Protein AF-A0A382J680-F1 (afdb_monomer)

Solvent-accessible surface area (backbone atoms only — not comparable to full-atom values): 15160 Å² total; per-residue (Å²): 130,80,52,71,43,77,47,74,55,83,77,50,72,66,53,51,54,52,48,53,51,50,30,54,50,39,26,53,50,29,41,75,72,69,33,46,43,65,70,57,47,52,55,47,25,61,74,74,69,42,94,52,54,71,68,55,50,53,48,51,52,50,44,53,54,50,46,52,51,43,51,53,52,48,51,39,59,74,70,49,74,76,75,68,59,68,71,61,46,51,56,51,48,51,54,42,51,52,51,47,50,54,47,50,52,52,54,50,50,54,51,50,57,59,50,55,70,48,57,70,17,13,56,45,50,15,50,56,54,38,53,51,50,50,35,49,71,28,34,25,32,18,60,35,90,89,47,70,76,41,61,69,32,54,65,94,49,69,68,44,16,47,53,42,44,51,51,36,60,74,38,89,50,61,70,50,22,52,50,48,54,49,47,43,52,56,49,48,36,36,76,73,65,75,29,89,49,74,67,45,51,52,54,52,49,52,51,53,50,54,52,56,55,51,54,61,63,71,67,59,77,77,78,78,75,79,79,79,86,76,83,88,80,82,90,82,84,84,83,87,86,86,88,88,82,91,88,85,84,87,82,88,87,80,89,83,91,133

Sequence (258 aa):
KFKIGFAIRKPTRRIYDDANLYYAVKISEGVKAGMMTRALLEKRYENDGGELSESESDEIATLTYRLYQCQGELEKVTLNLDKAPEEDKNKKTELIIEEITKIRTELIRFENLRNSFYEQTAEARAQRLASIWWVVQLSHFRENKDSVYENVFTGDTYEDKLAHFDQMDEGEDEFWNKNTARLAYLISSWNSGQATEQKDFEELDEIFSQLNESENLEEKPKKEEEPKEEPKEEPREEPEKKPKKKKAPTPSEDKPEG

Secondary structure (DSSP, 8-state):
----EEEEPPPPHHHHHHHHHHHHHHHHHHHHTTPPPHHHHHHHHHHHT-SS-HHHHHHHHHHHHHHHHHHHHHHHHHTTTT---HHHHHHHHHHHHHHHHHHHHHHHHHHHHHHHHHTTSHHHHHHHHHHHHHHHHHEEEESSTTSPPEESS--SSHHHHHHHHHHHHSSS-HHHHHHHHHHHHHHHHHHTTS--SHHHHHHHHHHHHHHHHHHHHHTPPP--PPPPPPPPPPPPPPPPPPP---------------

Organism: NCBI:txid408172

pLDDT: mean 81.1, std 22.1, range [26.66, 97.69]

Radius of gyration: 32.36 Å; Cα contacts (8 Å, |Δi|>4): 188; chains: 1; bounding box: 90×78×92 Å

Nearest PDB structures (foldseek):
  6voa-assembly1_B  TM=2.050E-01  e=8.334E-01  Bos taurus
  8i4w-assembly1_B  TM=2.603E-01  e=3.165E+00  Saccharomyces cerevisiae S288C
  4whe-assembly1_A  TM=2.745E-01  e=3.165E+00  Escherichia coli K-12
  7p3r-assembly1_C  TM=2.297E-01  e=8.611E+00  Vibrio cholerae O1 biovar El Tor str. N16961

Structure (mmCIF, N/CA/C/O backbone):
data_AF-A0A382J680-F1
#
_entry.id   AF-A0A382J680-F1
#
loop_
_atom_site.group_PDB
_atom_site.id
_atom_site.type_symbol
_atom_site.label_atom_id
_atom_site.label_alt_id
_atom_site.label_comp_id
_atom_site.label_asym_id
_atom_site.label_entity_id
_atom_site.label_seq_id
_atom_site.pdbx_PDB_ins_code
_atom_site.Cartn_x
_atom_site.Cartn_y
_atom_site.Cartn_z
_atom_site.occupancy
_atom_site.B_iso_or_equiv
_atom_site.auth_seq_id
_atom_site.auth_comp_id
_atom_site.auth_asym_id
_atom_site.auth_atom_id
_atom_site.pdbx_PDB_model_num
ATOM 1 N N . LYS A 1 1 ? 34.665 -11.371 1.497 1.00 44.16 1 LYS A N 1
ATOM 2 C CA . LYS A 1 1 ? 33.215 -11.663 1.406 1.00 44.16 1 LYS A CA 1
ATOM 3 C C . LYS A 1 1 ? 32.586 -10.521 0.630 1.00 44.16 1 LYS A C 1
ATOM 5 O O . LYS A 1 1 ? 32.601 -9.410 1.147 1.00 44.16 1 LYS A O 1
ATOM 10 N N . PHE A 1 2 ? 32.139 -10.784 -0.596 1.00 49.88 2 PHE A N 1
ATOM 11 C CA . PHE A 1 2 ? 31.270 -9.874 -1.339 1.00 49.88 2 PHE A CA 1
ATOM 12 C C . PHE A 1 2 ? 30.040 -9.640 -0.461 1.00 49.88 2 PHE A C 1
ATOM 14 O O . PHE A 1 2 ? 29.437 -10.605 0.012 1.00 49.88 2 PHE A O 1
ATOM 21 N N . LYS A 1 3 ? 29.765 -8.387 -0.107 1.00 77.12 3 LYS A N 1
ATOM 22 C CA . LYS A 1 3 ? 28.554 -8.036 0.634 1.00 77.12 3 LYS A CA 1
ATOM 23 C C . LYS A 1 3 ? 27.754 -7.165 -0.309 1.00 77.12 3 LYS A C 1
ATOM 25 O O . LYS A 1 3 ? 28.055 -5.975 -0.421 1.00 77.12 3 LYS A O 1
ATOM 30 N N . ILE A 1 4 ? 26.782 -7.790 -0.971 1.00 86.25 4 ILE A N 1
ATOM 31 C CA . ILE A 1 4 ? 25.813 -7.077 -1.792 1.00 86.25 4 ILE A CA 1
ATOM 32 C C . ILE A 1 4 ? 25.156 -6.021 -0.901 1.00 86.25 4 ILE A C 1
ATOM 34 O O . ILE A 1 4 ? 24.738 -6.309 0.224 1.00 86.25 4 ILE A O 1
ATOM 38 N N . GLY A 1 5 ? 25.163 -4.776 -1.363 1.00 91.06 5 GLY A N 1
ATOM 39 C CA . GLY A 1 5 ? 24.521 -3.656 -0.689 1.00 91.06 5 GLY A CA 1
ATOM 40 C C . GLY A 1 5 ? 23.388 -3.127 -1.545 1.00 91.06 5 GLY A C 1
ATOM 41 O O . GLY A 1 5 ? 23.612 -2.839 -2.715 1.00 91.06 5 GLY A O 1
ATOM 42 N N . PHE A 1 6 ? 22.209 -2.963 -0.955 1.00 94.12 6 PHE A N 1
ATOM 43 C CA . PHE A 1 6 ? 21.044 -2.375 -1.609 1.00 94.12 6 PHE A CA 1
ATOM 44 C C . PHE A 1 6 ? 20.894 -0.902 -1.233 1.00 94.12 6 PHE A C 1
ATOM 46 O O . PHE A 1 6 ? 21.252 -0.498 -0.125 1.00 94.12 6 PHE A O 1
ATOM 53 N N . ALA A 1 7 ? 20.355 -0.109 -2.150 1.00 94.38 7 ALA A N 1
ATOM 54 C CA . ALA A 1 7 ? 20.032 1.290 -1.933 1.00 94.38 7 ALA A CA 1
ATOM 55 C C . ALA A 1 7 ? 18.776 1.678 -2.714 1.00 94.38 7 ALA A C 1
ATOM 57 O O . ALA A 1 7 ? 18.558 1.228 -3.839 1.00 94.38 7 ALA A O 1
ATOM 58 N N . ILE A 1 8 ? 17.983 2.574 -2.132 1.00 94.81 8 ILE A N 1
ATOM 59 C CA . ILE A 1 8 ? 16.865 3.213 -2.819 1.00 94.81 8 ILE A CA 1
ATOM 60 C C . ILE A 1 8 ? 17.350 4.573 -3.302 1.00 94.81 8 ILE A C 1
ATOM 62 O O . ILE A 1 8 ? 17.801 5.419 -2.524 1.00 94.81 8 ILE A O 1
ATOM 66 N N . ARG A 1 9 ? 17.283 4.796 -4.611 1.00 94.38 9 ARG A N 1
ATOM 67 C CA . ARG A 1 9 ? 17.646 6.083 -5.194 1.00 94.38 9 ARG A CA 1
ATOM 68 C C . ARG A 1 9 ? 16.622 7.133 -4.777 1.00 94.38 9 ARG A C 1
ATOM 70 O O . ARG A 1 9 ? 15.440 6.994 -5.068 1.00 94.38 9 ARG A O 1
ATOM 77 N N . LYS A 1 10 ? 17.090 8.247 -4.208 1.00 92.69 10 LYS A N 1
ATOM 78 C CA . LYS A 1 10 ? 16.226 9.406 -3.956 1.00 92.69 10 LYS A CA 1
ATOM 79 C C . LYS A 1 10 ? 15.638 9.928 -5.276 1.00 92.69 10 LYS A C 1
ATOM 81 O O . LYS A 1 10 ? 16.414 10.302 -6.167 1.00 92.69 10 LYS A O 1
ATOM 86 N N . PRO A 1 11 ? 14.303 9.968 -5.428 1.00 91.69 11 PRO A N 1
ATOM 87 C CA . PRO A 1 11 ? 13.677 10.413 -6.660 1.00 91.69 11 PRO A CA 1
ATOM 88 C C . PRO A 1 11 ? 13.941 11.901 -6.891 1.00 91.69 11 PRO A C 1
ATOM 90 O O . PRO A 1 11 ? 13.876 12.729 -5.980 1.00 91.69 11 PRO A O 1
ATOM 93 N N . THR A 1 12 ? 14.263 12.247 -8.134 1.00 93.50 12 THR A N 1
ATOM 94 C CA . THR A 1 12 ? 14.351 13.644 -8.568 1.00 93.50 12 THR A CA 1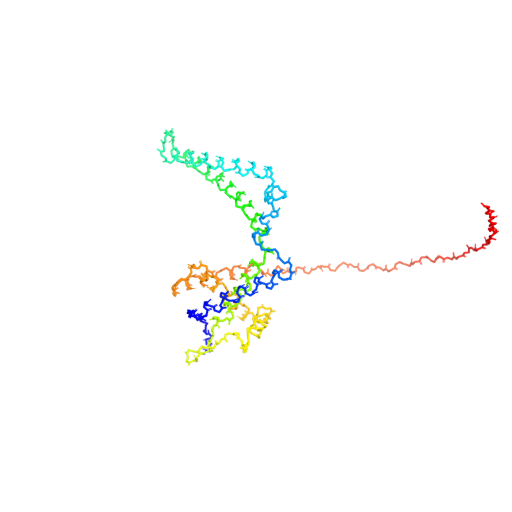
ATOM 95 C C . THR A 1 12 ? 12.969 14.128 -8.992 1.00 93.50 12 THR A C 1
ATOM 97 O O . THR A 1 12 ? 12.090 13.318 -9.279 1.00 93.50 12 THR A O 1
ATOM 100 N N . ARG A 1 13 ? 12.782 15.449 -9.118 1.00 94.12 13 ARG A N 1
ATOM 101 C CA . ARG A 1 13 ? 11.541 16.025 -9.667 1.00 94.12 13 ARG A CA 1
ATOM 102 C C . ARG A 1 13 ? 11.114 15.354 -10.979 1.00 94.12 13 ARG A C 1
ATOM 104 O O . ARG A 1 13 ? 9.951 15.024 -11.133 1.00 94.12 13 ARG A O 1
ATOM 111 N N . ARG A 1 14 ? 12.067 15.095 -11.882 1.00 94.38 14 ARG A N 1
ATOM 112 C CA . ARG A 1 14 ? 11.786 14.420 -13.156 1.00 94.38 14 ARG A CA 1
ATOM 113 C C . ARG A 1 14 ? 11.205 13.019 -12.952 1.00 94.38 14 ARG A C 1
ATOM 115 O O . ARG A 1 14 ? 10.277 12.660 -13.650 1.00 94.38 14 ARG A O 1
ATOM 122 N N . ILE A 1 15 ? 11.726 12.250 -11.995 1.00 92.88 15 ILE A N 1
ATOM 123 C CA . ILE A 1 15 ? 11.222 10.895 -11.727 1.00 92.88 15 ILE A CA 1
ATOM 124 C C . ILE A 1 15 ? 9.790 10.953 -11.173 1.00 92.88 15 ILE A C 1
ATOM 126 O O . ILE A 1 15 ? 8.971 10.128 -11.555 1.00 92.88 15 ILE A O 1
ATOM 130 N N . TYR A 1 16 ? 9.462 11.944 -10.336 1.00 93.69 16 TYR A N 1
ATOM 131 C CA . TYR A 1 16 ? 8.073 12.174 -9.915 1.00 93.69 16 TYR A CA 1
ATOM 132 C C . TYR A 1 16 ? 7.155 12.516 -11.090 1.00 93.69 16 TYR A C 1
ATOM 134 O O . TYR A 1 16 ? 6.061 11.965 -11.184 1.00 93.69 16 TYR A O 1
ATOM 142 N N . ASP A 1 17 ? 7.595 13.397 -11.989 1.00 95.94 17 ASP A N 1
ATOM 143 C CA . ASP A 1 17 ? 6.822 13.754 -13.182 1.00 95.94 17 ASP A CA 1
ATOM 144 C C . ASP A 1 17 ? 6.604 12.521 -14.088 1.00 95.94 17 ASP A C 1
ATOM 146 O O . ASP A 1 17 ? 5.484 12.289 -14.546 1.00 95.94 17 ASP A O 1
ATOM 150 N N . ASP A 1 18 ? 7.633 11.684 -14.270 1.00 95.19 18 ASP A N 1
ATOM 151 C CA . ASP A 1 18 ? 7.558 10.431 -15.035 1.00 95.19 18 ASP A CA 1
ATOM 152 C C . ASP A 1 18 ? 6.581 9.425 -14.389 1.00 95.19 18 ASP A C 1
ATOM 154 O O . ASP A 1 18 ? 5.756 8.831 -15.085 1.00 95.19 18 ASP A O 1
ATOM 158 N N . ALA A 1 19 ? 6.612 9.274 -13.060 1.00 94.19 19 ALA A N 1
ATOM 159 C CA . ALA A 1 19 ? 5.695 8.400 -12.325 1.00 94.19 19 ALA A CA 1
ATOM 160 C C . ALA A 1 19 ? 4.235 8.872 -12.421 1.00 94.19 19 ALA A C 1
ATOM 162 O O . ALA A 1 19 ? 3.326 8.068 -12.636 1.00 94.19 19 ALA A O 1
ATOM 163 N N . ASN A 1 20 ? 4.006 10.183 -12.302 1.00 94.75 20 ASN A N 1
ATOM 164 C CA . ASN A 1 20 ? 2.679 10.783 -12.441 1.00 94.75 20 ASN A CA 1
ATOM 165 C C . ASN A 1 20 ? 2.122 10.580 -13.853 1.00 94.75 20 ASN A C 1
ATOM 167 O O . ASN A 1 20 ? 0.945 10.251 -14.019 1.00 94.75 20 ASN A O 1
ATOM 171 N N . LEU A 1 21 ? 2.969 10.745 -14.874 1.00 97.06 21 LEU A N 1
ATOM 172 C CA . LEU A 1 21 ? 2.597 10.473 -16.257 1.00 97.06 21 LEU A CA 1
ATOM 173 C C . LEU A 1 21 ? 2.258 8.992 -16.453 1.00 97.06 21 LEU A C 1
ATOM 175 O O . LEU A 1 21 ? 1.219 8.682 -17.036 1.00 97.06 21 LEU A O 1
ATOM 179 N N . TYR A 1 22 ? 3.094 8.087 -15.936 1.00 96.25 22 TYR A N 1
ATOM 180 C CA . TYR A 1 22 ? 2.853 6.647 -15.995 1.00 96.25 22 TYR A CA 1
ATOM 181 C C . TYR A 1 22 ? 1.498 6.279 -15.375 1.00 96.25 22 TYR A C 1
ATOM 183 O O . TYR A 1 22 ? 0.674 5.636 -16.026 1.00 96.25 22 TYR A O 1
ATOM 191 N N . TYR A 1 23 ? 1.219 6.762 -14.163 1.00 96.81 23 TYR A N 1
ATOM 192 C CA . TYR A 1 23 ? -0.056 6.548 -13.478 1.00 96.81 23 TYR A CA 1
ATOM 193 C C . TYR A 1 23 ? -1.254 7.033 -14.311 1.00 96.81 23 TYR A C 1
ATOM 195 O O . TYR A 1 23 ? -2.211 6.285 -14.524 1.00 96.81 23 TYR A O 1
ATOM 203 N N . ALA A 1 24 ? -1.185 8.249 -14.862 1.00 97.50 24 ALA A N 1
ATOM 204 C CA . ALA A 1 24 ? -2.254 8.808 -15.689 1.00 97.50 24 ALA A CA 1
ATOM 205 C C . ALA A 1 24 ? -2.493 8.001 -16.980 1.00 97.50 24 ALA A C 1
ATOM 207 O O . ALA A 1 24 ? -3.642 7.767 -17.370 1.00 97.50 24 ALA A O 1
ATOM 208 N N . VAL A 1 25 ? -1.421 7.534 -17.629 1.00 97.69 25 VAL A N 1
ATOM 209 C CA . VAL A 1 25 ? -1.515 6.653 -18.803 1.00 97.69 25 VAL A CA 1
ATOM 210 C C . VAL A 1 25 ? -2.186 5.332 -18.426 1.00 97.69 25 VAL A C 1
ATOM 212 O O . VAL A 1 25 ? -3.111 4.914 -19.123 1.00 97.69 25 VAL A O 1
ATOM 215 N N . LYS A 1 26 ? -1.810 4.715 -17.297 1.00 97.19 26 LYS A N 1
ATOM 216 C CA . LYS A 1 26 ? -2.414 3.455 -16.833 1.00 97.19 26 LYS A CA 1
ATOM 217 C C . LYS A 1 26 ? -3.886 3.586 -16.454 1.00 97.19 26 LYS A C 1
ATOM 219 O O . LYS A 1 26 ? -4.654 2.673 -16.759 1.00 97.19 26 LYS A O 1
ATOM 224 N N . ILE A 1 27 ? -4.320 4.724 -15.906 1.00 97.31 27 ILE A N 1
ATOM 225 C CA . ILE A 1 27 ? -5.758 5.008 -15.754 1.00 97.31 27 ILE A CA 1
ATOM 226 C C . ILE A 1 27 ? -6.438 5.010 -17.126 1.00 97.31 27 ILE A C 1
ATOM 228 O O . ILE A 1 27 ? -7.449 4.334 -17.313 1.00 97.31 27 ILE A O 1
ATOM 232 N N . SER A 1 28 ? -5.890 5.746 -18.100 1.00 97.19 28 SER A N 1
ATOM 233 C CA . SER A 1 28 ? -6.484 5.846 -19.440 1.00 97.19 28 SER A CA 1
ATOM 234 C C . SER A 1 28 ? -6.583 4.485 -20.135 1.00 97.19 28 SER A C 1
ATOM 236 O O . SER A 1 28 ? -7.606 4.184 -20.750 1.00 97.19 28 SER A O 1
ATOM 238 N N . GLU A 1 29 ? -5.550 3.650 -20.020 1.00 97.12 29 GLU A N 1
ATOM 239 C CA . GLU A 1 29 ? -5.553 2.274 -20.525 1.00 97.12 29 GLU A CA 1
ATOM 240 C C . GLU A 1 29 ? -6.623 1.418 -19.839 1.00 97.12 29 GLU A C 1
ATOM 242 O O . GLU A 1 29 ? -7.394 0.751 -20.528 1.00 97.12 29 GLU A O 1
ATOM 247 N N . GLY A 1 30 ? -6.727 1.483 -18.507 1.00 96.38 30 GLY A N 1
ATOM 248 C CA . GLY A 1 30 ? -7.755 0.770 -17.746 1.00 96.38 30 GLY A CA 1
ATOM 249 C C . GLY A 1 30 ? -9.172 1.164 -18.168 1.00 96.38 30 GLY A C 1
ATOM 250 O O . GLY A 1 30 ? -10.002 0.297 -18.439 1.00 96.38 30 GLY A O 1
ATOM 251 N N . VAL A 1 31 ? -9.433 2.466 -18.316 1.00 96.75 31 VAL A N 1
ATOM 252 C CA . VAL A 1 31 ? -10.731 2.979 -18.783 1.00 96.75 31 VAL A CA 1
ATOM 253 C C . VAL A 1 31 ? -11.033 2.513 -20.209 1.00 96.75 31 VAL A C 1
ATOM 255 O O . VAL A 1 31 ? -12.141 2.054 -20.483 1.00 96.75 31 VAL A O 1
ATOM 258 N N . LYS A 1 32 ? -10.054 2.562 -21.123 1.00 96.88 32 LYS A N 1
ATOM 259 C CA . LYS A 1 32 ? -10.213 2.038 -22.495 1.00 96.88 32 LYS A CA 1
ATOM 260 C C . LYS A 1 32 ? -10.488 0.534 -22.520 1.00 96.88 32 LYS A C 1
ATOM 262 O O . LYS A 1 32 ? -11.205 0.072 -23.401 1.00 96.88 32 LYS A O 1
ATOM 267 N N . ALA A 1 33 ? -9.949 -0.211 -21.557 1.00 96.00 33 ALA A N 1
ATOM 268 C CA . ALA A 1 33 ? -10.207 -1.636 -21.371 1.00 96.00 33 ALA A CA 1
ATOM 269 C C . ALA A 1 33 ? -11.555 -1.937 -20.679 1.00 96.00 33 ALA A C 1
ATOM 271 O O . ALA A 1 33 ? -11.861 -3.101 -20.431 1.00 96.00 33 ALA A O 1
ATOM 272 N N . GLY A 1 34 ? -12.367 -0.917 -20.377 1.00 94.19 34 GLY A N 1
ATOM 273 C CA . GLY A 1 34 ? -13.704 -1.069 -19.799 1.00 94.19 34 GLY A CA 1
ATOM 274 C C . GLY A 1 34 ? -13.756 -1.026 -18.271 1.00 94.19 34 GLY A C 1
ATOM 275 O O . GLY A 1 34 ? -14.814 -1.283 -17.700 1.00 94.19 34 GLY A O 1
ATOM 276 N N . MET A 1 35 ? -12.655 -0.695 -17.590 1.00 94.44 35 MET A N 1
ATOM 277 C CA . MET A 1 35 ? -12.677 -0.491 -16.141 1.00 94.44 35 MET A CA 1
ATOM 278 C C . MET A 1 35 ? -13.405 0.810 -15.794 1.00 94.44 35 MET A C 1
ATOM 280 O O . MET A 1 35 ? -13.241 1.832 -16.464 1.00 94.44 35 MET A O 1
ATOM 284 N N . MET A 1 36 ? -14.188 0.785 -14.718 1.00 93.69 36 MET A N 1
ATOM 285 C CA . MET A 1 36 ? -14.834 1.990 -14.206 1.00 93.69 36 MET A CA 1
ATOM 286 C C . MET A 1 36 ? -13.828 2.830 -13.421 1.00 93.69 36 MET A C 1
ATOM 288 O O . MET A 1 36 ? -12.964 2.299 -12.720 1.00 93.69 36 MET A O 1
ATOM 292 N N . THR A 1 37 ? -13.955 4.150 -13.532 1.00 94.81 37 THR A N 1
ATOM 293 C CA . THR A 1 37 ? -13.294 5.063 -12.602 1.00 94.81 37 THR A CA 1
ATOM 294 C C . THR A 1 37 ? -14.039 5.079 -11.278 1.00 94.81 37 THR A C 1
ATOM 296 O O . THR A 1 37 ? -15.228 4.743 -11.230 1.00 94.81 37 THR A O 1
ATOM 299 N N . ARG A 1 38 ? -13.378 5.536 -10.215 1.00 91.94 38 ARG A N 1
ATOM 300 C CA . ARG A 1 38 ? -14.025 5.724 -8.911 1.00 91.94 38 ARG A CA 1
ATOM 301 C C . ARG A 1 38 ? -15.311 6.553 -9.022 1.00 91.94 38 ARG A C 1
ATOM 303 O O . ARG A 1 38 ? -16.363 6.107 -8.583 1.00 91.94 38 ARG A O 1
ATOM 310 N N . ALA A 1 39 ? -15.246 7.688 -9.717 1.00 91.44 39 ALA A N 1
ATOM 311 C CA . ALA A 1 39 ? -16.393 8.577 -9.909 1.00 91.44 39 ALA A CA 1
ATOM 312 C C . ALA A 1 39 ? -17.545 7.936 -10.712 1.00 91.44 39 ALA A C 1
ATOM 314 O O . ALA A 1 39 ? -18.718 8.214 -10.466 1.00 91.44 39 ALA A O 1
ATOM 315 N N . LEU A 1 40 ? -17.237 7.081 -11.696 1.00 90.50 40 LEU A N 1
ATOM 316 C CA . LEU A 1 40 ? -18.271 6.361 -12.446 1.00 90.50 40 LEU A CA 1
ATOM 317 C C . LEU A 1 40 ? -18.936 5.281 -11.592 1.00 90.50 40 LEU A C 1
ATOM 319 O O . LEU A 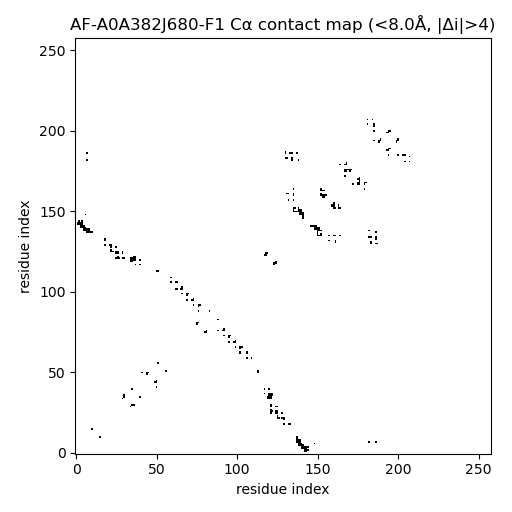1 40 ? -20.132 5.037 -11.751 1.00 90.50 40 LEU A O 1
ATOM 323 N N . LEU A 1 41 ? -18.164 4.630 -10.721 1.00 88.81 41 LEU A N 1
ATOM 324 C CA . LEU A 1 41 ? -18.669 3.609 -9.815 1.00 88.81 41 LEU A CA 1
ATOM 325 C C . LEU A 1 41 ? -19.559 4.231 -8.727 1.00 88.81 41 LEU A C 1
ATOM 327 O O . LEU A 1 41 ? -20.670 3.752 -8.529 1.00 88.81 41 LEU A O 1
ATOM 331 N N . GLU A 1 42 ? -19.132 5.348 -8.131 1.00 87.50 42 GLU A N 1
ATOM 332 C CA . GLU A 1 42 ? -19.932 6.158 -7.193 1.00 87.50 42 GLU A CA 1
ATOM 333 C C . GLU A 1 42 ? -21.282 6.533 -7.817 1.00 87.50 42 GLU A C 1
ATOM 335 O O . GLU A 1 42 ? -22.338 6.209 -7.277 1.00 87.50 42 GLU A O 1
ATOM 340 N N . LYS A 1 43 ? -21.268 7.093 -9.034 1.00 88.88 43 LYS A N 1
ATOM 341 C CA . LYS A 1 43 ? -22.501 7.432 -9.756 1.00 88.88 43 LYS A CA 1
ATOM 342 C C . LYS A 1 43 ? -23.391 6.214 -10.016 1.00 88.88 43 LYS A C 1
ATOM 344 O O . LYS A 1 43 ? -24.612 6.339 -10.064 1.00 88.88 43 LYS A O 1
ATOM 349 N N . ARG A 1 44 ? -22.816 5.035 -10.257 1.00 87.00 44 ARG A N 1
ATOM 350 C CA . ARG A 1 44 ? -23.602 3.811 -10.447 1.00 87.00 44 ARG A CA 1
ATOM 351 C C . ARG A 1 44 ? -24.294 3.409 -9.150 1.00 87.00 44 ARG A C 1
ATOM 353 O O . ARG A 1 44 ? -25.499 3.198 -9.178 1.00 87.00 44 ARG A O 1
ATOM 360 N N . TYR A 1 45 ? -23.567 3.394 -8.037 1.00 84.88 45 TYR A N 1
ATOM 361 C CA . TYR A 1 45 ? -24.146 3.104 -6.729 1.00 84.88 45 TYR A CA 1
ATOM 362 C C . TYR A 1 45 ? -25.231 4.106 -6.348 1.00 84.88 45 TYR A C 1
ATOM 364 O O . TYR A 1 45 ? -26.299 3.688 -5.923 1.00 84.88 45 TYR A O 1
ATOM 372 N N . GLU A 1 46 ? -25.038 5.404 -6.594 1.00 84.38 46 GLU A N 1
ATOM 373 C CA . GLU A 1 46 ? -26.088 6.412 -6.384 1.00 84.38 46 GLU A CA 1
ATOM 374 C C . GLU A 1 46 ? -27.389 6.084 -7.138 1.00 84.38 46 GLU A C 1
ATOM 376 O O . GLU A 1 46 ? -28.478 6.295 -6.607 1.00 84.38 46 GLU A O 1
ATOM 381 N N . ASN A 1 47 ? -27.298 5.541 -8.357 1.00 83.44 47 ASN A N 1
ATOM 382 C CA . ASN A 1 47 ? -28.474 5.141 -9.137 1.00 83.44 47 ASN A CA 1
ATOM 383 C C . ASN A 1 47 ? -29.086 3.809 -8.671 1.00 83.44 47 ASN A C 1
ATOM 385 O O . ASN A 1 47 ? -30.289 3.610 -8.837 1.00 83.44 47 ASN A O 1
ATOM 389 N N . ASP A 1 48 ? -28.276 2.924 -8.088 1.00 82.00 48 ASP A N 1
ATOM 390 C CA . ASP A 1 48 ? -28.668 1.582 -7.643 1.00 82.00 48 ASP A CA 1
ATOM 391 C C . ASP A 1 48 ? -29.092 1.540 -6.153 1.00 82.00 48 ASP A C 1
ATOM 393 O O . ASP A 1 48 ? -29.374 0.466 -5.624 1.00 82.00 48 ASP A O 1
ATOM 397 N N . GLY A 1 49 ? -29.201 2.698 -5.483 1.00 77.69 49 GLY A N 1
ATOM 398 C CA . GLY A 1 49 ? -29.695 2.813 -4.100 1.00 77.69 49 GLY A CA 1
ATOM 399 C C . GLY A 1 49 ? -28.627 3.050 -3.024 1.00 77.69 49 GLY A C 1
ATOM 400 O O . GLY A 1 49 ? -28.943 2.978 -1.841 1.00 77.69 49 GLY A O 1
ATOM 401 N N . GLY A 1 50 ? -27.397 3.378 -3.418 1.00 79.50 50 GLY A N 1
ATOM 402 C CA . GLY A 1 50 ? -26.254 3.636 -2.541 1.00 79.50 50 GLY A CA 1
ATOM 403 C C . GLY A 1 50 ? -25.221 2.505 -2.543 1.00 79.50 50 GLY A C 1
ATOM 404 O O . GLY A 1 50 ? -25.448 1.423 -3.073 1.00 79.50 50 GLY A O 1
ATOM 405 N N . GLU A 1 51 ? -24.049 2.773 -1.961 1.00 77.00 51 GLU A N 1
ATOM 406 C CA . GLU A 1 51 ? -22.984 1.767 -1.767 1.00 77.00 51 GLU A CA 1
ATOM 407 C C . GLU A 1 51 ? -23.321 0.750 -0.671 1.00 77.00 51 GLU A C 1
ATOM 409 O O . GLU A 1 51 ? -22.749 -0.336 -0.627 1.00 77.00 51 GLU A O 1
ATOM 414 N N . LEU A 1 52 ? -24.215 1.139 0.236 1.00 81.69 52 LEU A N 1
ATOM 415 C CA . LEU A 1 52 ? -24.637 0.375 1.398 1.00 81.69 52 LEU A CA 1
ATOM 416 C C . LEU A 1 52 ? -26.133 0.128 1.295 1.00 81.69 52 LEU A C 1
ATOM 418 O O . LEU A 1 52 ? -26.894 1.015 0.902 1.00 81.69 52 LEU A O 1
ATOM 422 N N . SER A 1 53 ? -26.563 -1.055 1.711 1.00 85.25 53 SER A N 1
ATOM 423 C CA . SER A 1 53 ? -27.979 -1.308 1.942 1.00 85.25 53 SER A CA 1
ATOM 424 C C . SER A 1 53 ? -28.508 -0.460 3.105 1.00 85.25 53 SER A C 1
ATOM 426 O O . SER A 1 53 ? -27.761 0.007 3.972 1.00 85.25 53 SER A O 1
ATOM 428 N N . GLU A 1 54 ? -29.828 -0.283 3.152 1.00 85.19 54 GLU A N 1
ATOM 429 C CA . GLU A 1 54 ? -30.504 0.404 4.260 1.00 85.19 54 GLU A CA 1
ATOM 430 C C . GLU A 1 54 ? -30.195 -0.280 5.605 1.00 85.19 54 GLU A C 1
ATOM 432 O O . GLU A 1 54 ? -29.843 0.387 6.573 1.00 85.19 54 GLU A O 1
ATOM 437 N N . SER A 1 55 ? -30.179 -1.619 5.626 1.00 88.56 55 SER A N 1
ATOM 438 C CA . SER A 1 55 ? -29.814 -2.405 6.812 1.00 88.56 55 SER A CA 1
ATOM 439 C C . SER A 1 55 ? -28.377 -2.155 7.275 1.00 88.56 55 SER A C 1
ATOM 441 O O . SER A 1 55 ? -28.139 -2.047 8.474 1.00 88.56 55 SER A O 1
ATOM 443 N N . GLU A 1 56 ? -27.412 -2.074 6.353 1.00 89.75 56 GLU A N 1
ATOM 444 C CA . GLU A 1 56 ? -26.012 -1.788 6.702 1.00 89.75 56 GLU A CA 1
ATOM 445 C C . GLU A 1 56 ? -25.854 -0.352 7.206 1.00 89.75 56 GLU A C 1
ATOM 447 O O . GLU A 1 56 ? -25.103 -0.099 8.146 1.00 89.75 56 GLU A O 1
ATOM 452 N N . SER A 1 57 ? -26.597 0.590 6.623 1.00 89.75 57 SER A N 1
ATOM 453 C CA . SER A 1 57 ? -26.606 1.987 7.063 1.00 89.75 57 SER A CA 1
ATOM 454 C C . SER A 1 57 ? -27.139 2.125 8.493 1.00 89.75 57 SER A C 1
ATOM 456 O O . SER A 1 57 ? -26.525 2.809 9.317 1.00 89.75 57 SER A O 1
ATOM 458 N N . ASP A 1 58 ? -28.232 1.428 8.814 1.00 93.31 58 ASP A N 1
ATOM 459 C CA . ASP A 1 58 ? -28.814 1.389 10.159 1.00 93.31 58 ASP A CA 1
ATOM 460 C C . ASP A 1 58 ? -27.883 0.715 11.176 1.00 93.31 58 ASP A C 1
ATOM 462 O O . ASP A 1 58 ? -27.750 1.174 12.318 1.00 93.31 58 ASP A O 1
ATOM 466 N N . GLU A 1 59 ? -27.200 -0.356 10.771 1.00 94.00 59 GLU A N 1
ATOM 467 C CA . GLU A 1 59 ? -26.229 -1.053 11.613 1.00 94.00 59 GLU A CA 1
ATOM 468 C C . GLU A 1 59 ? -25.023 -0.159 11.927 1.00 94.00 59 GLU A C 1
ATOM 470 O O . GLU A 1 59 ? -24.662 0.001 13.095 1.00 94.00 59 GLU A O 1
ATOM 475 N N . ILE A 1 60 ? -24.460 0.522 10.923 1.00 94.19 60 ILE A N 1
ATOM 476 C CA . ILE A 1 60 ? -23.374 1.497 11.109 1.00 94.19 60 ILE A CA 1
ATOM 477 C C . ILE A 1 60 ? -23.819 2.639 12.030 1.00 94.19 60 ILE A C 1
ATOM 479 O O . ILE A 1 60 ? -23.067 3.030 12.931 1.00 94.19 60 ILE A O 1
ATOM 483 N N . ALA A 1 61 ? -25.033 3.170 11.852 1.00 95.50 61 ALA A N 1
ATOM 484 C CA . ALA A 1 61 ? -25.573 4.220 12.714 1.00 95.50 61 ALA A CA 1
ATOM 485 C C . ALA A 1 61 ? -25.713 3.743 14.170 1.00 95.50 61 ALA A C 1
ATOM 487 O O . ALA A 1 61 ? -25.316 4.449 15.103 1.00 95.50 61 ALA A O 1
ATOM 488 N N . THR A 1 62 ? -26.204 2.517 14.363 1.00 96.94 62 THR A N 1
ATOM 489 C CA . THR A 1 62 ? -26.354 1.883 15.680 1.00 96.94 62 THR A CA 1
ATOM 490 C C . THR A 1 62 ? -25.001 1.674 16.359 1.00 96.94 62 THR A C 1
ATOM 492 O O . THR A 1 62 ? -24.823 2.066 17.516 1.00 96.94 62 THR A O 1
ATOM 495 N N . LEU A 1 63 ? -24.024 1.121 15.638 1.00 97.00 63 LEU A N 1
ATOM 496 C CA . LEU A 1 63 ? -22.658 0.916 16.122 1.00 97.00 63 LEU A CA 1
ATOM 497 C C . LEU A 1 63 ? -21.983 2.245 16.475 1.00 97.00 63 LEU A C 1
ATOM 499 O O . LEU A 1 63 ? -21.372 2.365 17.535 1.00 97.00 63 LEU A O 1
ATOM 503 N N . THR A 1 64 ? -22.149 3.271 15.640 1.00 96.31 64 THR A N 1
ATOM 504 C CA . THR A 1 64 ? -21.590 4.610 15.885 1.00 96.31 64 THR A CA 1
ATOM 505 C C . THR A 1 64 ? -22.193 5.246 17.136 1.00 96.31 64 THR A C 1
ATOM 507 O O . THR A 1 64 ? -21.471 5.793 17.974 1.00 96.31 64 THR A O 1
ATOM 510 N N . TYR A 1 65 ? -23.512 5.138 17.312 1.00 97.62 65 TYR A N 1
ATOM 511 C CA . TYR A 1 65 ? -24.183 5.626 18.512 1.00 97.62 65 TYR A CA 1
ATOM 512 C C . TYR A 1 65 ? -23.711 4.882 19.767 1.00 97.62 65 TYR A C 1
ATOM 514 O O . TYR A 1 65 ? -23.394 5.512 20.780 1.00 97.62 65 TYR A O 1
ATOM 522 N N . ARG A 1 66 ? -23.594 3.550 19.698 1.00 97.19 66 ARG A N 1
ATOM 523 C CA . ARG A 1 66 ? -23.087 2.735 20.807 1.00 97.19 66 ARG A CA 1
ATOM 524 C C . ARG A 1 66 ? -21.639 3.086 21.149 1.00 97.19 66 ARG A C 1
ATOM 526 O O . ARG A 1 66 ? -21.323 3.232 22.327 1.00 97.19 66 ARG A O 1
ATOM 533 N N . LEU A 1 67 ? -20.785 3.303 20.147 1.00 97.19 67 LEU A N 1
ATOM 534 C CA . LEU A 1 67 ? -19.402 3.741 20.343 1.00 97.19 67 LEU A CA 1
ATOM 535 C C . LEU A 1 67 ? -19.341 5.056 21.127 1.00 97.19 67 LEU A C 1
ATOM 537 O O . LEU A 1 67 ? -18.571 5.163 22.081 1.00 97.19 67 LEU A O 1
ATOM 541 N N . TYR A 1 68 ? -20.177 6.032 20.763 1.00 97.06 68 TYR A N 1
ATOM 542 C CA . TYR A 1 68 ? -20.266 7.308 21.472 1.00 97.06 68 TYR A CA 1
ATOM 543 C C . TYR A 1 68 ? -20.715 7.131 22.932 1.00 97.06 68 TYR A C 1
ATOM 545 O O . TYR A 1 68 ? -20.133 7.728 23.839 1.00 97.06 68 TYR A O 1
ATOM 553 N N . GLN A 1 69 ? -21.705 6.267 23.188 1.00 96.56 69 GLN A N 1
ATOM 554 C CA . GLN A 1 69 ? -22.133 5.947 24.554 1.00 96.56 69 GLN A CA 1
ATOM 555 C C . GLN A 1 69 ? -21.002 5.322 25.379 1.00 96.56 69 GLN A C 1
ATOM 557 O O . GLN A 1 69 ? -20.733 5.789 26.486 1.00 96.56 69 GLN A O 1
ATOM 562 N N . CYS A 1 70 ? -20.311 4.315 24.837 1.00 95.44 70 CYS A N 1
ATOM 563 C CA . CYS A 1 70 ? -19.198 3.653 25.515 1.00 95.44 70 CYS A CA 1
ATOM 564 C C . CYS A 1 70 ? -18.042 4.619 25.803 1.00 95.44 70 CYS A C 1
ATOM 566 O O . CYS A 1 70 ? -17.451 4.564 26.878 1.00 95.44 70 CYS A O 1
ATOM 568 N N . GLN A 1 71 ? -17.744 5.547 24.889 1.00 93.88 71 GLN A N 1
ATOM 569 C CA . GLN A 1 71 ? -16.751 6.601 25.126 1.00 93.88 71 GLN A CA 1
ATOM 570 C C . GLN A 1 71 ? -17.160 7.523 26.283 1.00 93.88 71 GLN A C 1
ATOM 572 O O . GLN A 1 71 ? -16.335 7.827 27.143 1.00 93.88 71 GLN A O 1
ATOM 577 N N . GLY A 1 72 ? -18.436 7.912 26.354 1.00 93.81 72 GLY A N 1
ATOM 578 C CA . GLY A 1 72 ? -18.955 8.700 27.474 1.00 93.81 72 GLY A CA 1
ATOM 579 C C . GLY A 1 72 ? -18.946 7.940 28.807 1.00 93.81 72 GLY A C 1
ATOM 580 O O . GLY A 1 72 ? -18.673 8.528 29.853 1.00 93.81 72 GLY A O 1
ATOM 581 N N . GLU A 1 73 ? -19.222 6.634 28.801 1.00 91.62 73 GLU A N 1
ATOM 582 C CA . GLU A 1 73 ? -19.091 5.772 29.986 1.00 91.62 73 GLU A CA 1
ATOM 583 C C . GLU A 1 73 ? -17.630 5.661 30.444 1.00 91.62 73 GLU A C 1
ATOM 585 O O . GLU A 1 73 ? -17.347 5.819 31.633 1.00 91.62 73 GLU A O 1
ATOM 590 N N . LEU A 1 74 ? -16.695 5.474 29.507 1.00 91.62 74 LEU A N 1
ATOM 591 C CA . LEU A 1 74 ? -15.260 5.415 29.786 1.00 91.62 74 LEU A CA 1
ATOM 592 C C . LEU A 1 74 ? -14.755 6.708 30.437 1.00 91.62 74 LEU A C 1
ATOM 594 O O . LEU A 1 74 ? -14.009 6.665 31.418 1.00 91.62 74 LEU A O 1
ATOM 598 N N . GLU A 1 75 ? -15.184 7.861 29.921 1.00 90.62 75 GLU A N 1
ATOM 599 C CA . GLU A 1 75 ? -14.839 9.171 30.475 1.00 90.62 75 GLU A CA 1
ATOM 600 C C . GLU A 1 75 ? -15.375 9.333 31.906 1.00 90.62 75 GLU A C 1
ATOM 602 O O . GLU A 1 75 ? -14.632 9.741 32.800 1.00 90.62 75 GLU A O 1
ATOM 607 N N . LYS A 1 76 ? -16.626 8.929 32.172 1.00 88.62 76 LYS A N 1
ATOM 608 C CA . LYS A 1 76 ? -17.212 8.972 33.526 1.00 88.62 76 LYS A CA 1
ATOM 609 C C . LYS A 1 76 ? -16.443 8.116 34.531 1.00 88.62 76 LYS A C 1
ATOM 611 O O . LYS A 1 76 ? -16.206 8.570 35.655 1.00 88.62 76 LYS A O 1
ATOM 616 N N . VAL A 1 77 ? -16.054 6.901 34.136 1.00 87.00 77 VAL A N 1
ATOM 617 C CA . VAL A 1 77 ? -15.280 5.984 34.990 1.00 87.00 77 VAL A CA 1
ATOM 618 C C . VAL A 1 77 ? -13.881 6.547 35.249 1.00 87.00 77 VAL A C 1
ATOM 620 O O . VAL A 1 77 ? -13.437 6.566 36.398 1.00 87.00 77 VAL A O 1
ATOM 623 N N . THR A 1 78 ? -13.232 7.094 34.218 1.00 83.12 78 THR A N 1
ATOM 624 C CA . THR A 1 78 ? -11.881 7.675 34.301 1.00 83.12 78 THR A CA 1
ATOM 625 C C . THR A 1 78 ? -11.850 8.936 35.170 1.00 83.12 78 THR A C 1
ATOM 627 O O . THR A 1 78 ? -10.950 9.109 35.990 1.00 83.12 78 THR A O 1
ATOM 630 N N . LEU A 1 79 ? -12.868 9.795 35.063 1.00 84.94 79 LEU A N 1
ATOM 631 C CA . LEU A 1 79 ? -13.042 10.980 35.914 1.00 84.94 79 LEU A CA 1
ATOM 632 C C . LEU A 1 79 ? -13.569 10.643 37.320 1.00 84.94 79 LEU A C 1
ATOM 634 O O . LEU A 1 79 ? -13.765 11.542 38.139 1.00 84.94 79 LEU A O 1
ATOM 638 N N . ASN A 1 80 ? -13.791 9.357 37.615 1.00 77.69 80 ASN A N 1
ATOM 639 C CA . ASN A 1 80 ? -14.301 8.860 38.889 1.00 77.69 80 ASN A CA 1
ATOM 640 C C . ASN A 1 80 ? -15.602 9.553 39.343 1.00 77.69 80 ASN A C 1
ATOM 642 O O . ASN A 1 80 ? -15.798 9.837 40.529 1.00 77.69 80 ASN A O 1
ATOM 646 N N . LEU A 1 81 ? -16.508 9.827 38.403 1.00 74.44 81 LEU A N 1
ATOM 647 C CA . LEU A 1 81 ? -17.778 10.490 38.716 1.00 74.44 81 LEU A CA 1
ATOM 648 C C . LEU A 1 81 ? -18.704 9.605 39.572 1.00 74.44 81 LEU A C 1
ATOM 650 O O . LEU A 1 81 ? -19.516 10.126 40.336 1.00 74.44 81 LEU A O 1
ATOM 654 N N . ASP A 1 82 ? -18.505 8.286 39.530 1.00 68.75 82 ASP A N 1
ATOM 655 C CA . ASP A 1 82 ? -19.341 7.296 40.218 1.00 68.75 82 ASP A CA 1
ATOM 656 C C . ASP A 1 82 ? -18.836 6.907 41.623 1.00 68.75 82 ASP A C 1
ATOM 658 O O . ASP A 1 82 ? -19.497 6.137 42.320 1.00 68.75 82 ASP A O 1
ATOM 662 N N . LYS A 1 83 ? -17.677 7.427 42.067 1.00 76.00 83 LYS A N 1
ATOM 663 C CA . LYS A 1 83 ? -17.075 7.169 43.398 1.00 76.00 83 LYS A CA 1
ATOM 664 C C . LYS A 1 83 ? -16.967 5.677 43.780 1.00 76.00 83 LYS A C 1
ATOM 666 O O . LYS A 1 83 ? -17.109 5.326 44.951 1.00 76.00 83 LYS A O 1
ATOM 671 N N . ALA A 1 84 ? -16.715 4.802 42.808 1.00 74.06 84 ALA A N 1
ATOM 672 C CA . ALA A 1 84 ? -16.543 3.364 43.030 1.00 74.06 84 ALA A CA 1
ATOM 673 C C . ALA A 1 84 ? -15.126 3.015 43.551 1.00 74.06 84 ALA A C 1
ATOM 675 O O . ALA A 1 84 ? -14.202 3.815 43.372 1.00 74.06 84 ALA A O 1
ATOM 676 N N . PRO A 1 85 ? -14.916 1.837 44.173 1.00 79.62 85 PRO A N 1
ATOM 677 C CA . PRO A 1 85 ? -13.581 1.312 44.478 1.00 79.62 85 PRO A CA 1
ATOM 678 C C . PRO A 1 85 ? -12.730 1.121 43.211 1.00 79.62 85 PRO A C 1
ATOM 680 O O . PRO A 1 85 ? -13.264 0.787 42.157 1.00 79.62 85 PRO A O 1
ATOM 683 N N . GLU A 1 86 ? -11.405 1.286 43.308 1.00 78.19 86 GLU A N 1
ATOM 684 C CA . GLU A 1 86 ? -10.482 1.161 42.158 1.00 78.19 86 GLU A CA 1
ATOM 685 C C . GLU A 1 86 ? -10.578 -0.190 41.432 1.00 78.19 86 GLU A C 1
ATOM 687 O O . GLU A 1 86 ? -10.570 -0.239 40.207 1.00 78.19 86 GLU A O 1
ATOM 692 N N . GLU A 1 87 ? -10.744 -1.293 42.163 1.00 77.88 87 GLU A N 1
ATOM 693 C CA . GLU A 1 87 ? -10.852 -2.622 41.548 1.00 77.88 87 GLU A CA 1
ATOM 694 C C . GLU A 1 87 ? -12.107 -2.761 40.665 1.00 77.88 87 GLU A C 1
ATOM 696 O O . GLU A 1 87 ? -12.053 -3.345 39.581 1.00 77.88 87 GLU A O 1
ATOM 701 N N . ASP A 1 88 ? -13.224 -2.164 41.087 1.00 81.88 88 ASP A N 1
ATOM 702 C CA . ASP A 1 88 ? -14.473 -2.163 40.321 1.00 81.88 88 ASP A CA 1
ATOM 703 C C . ASP A 1 88 ? -14.393 -1.223 39.113 1.00 81.88 88 ASP A C 1
ATOM 705 O O . ASP A 1 88 ? -15.004 -1.492 38.076 1.00 81.88 88 ASP A O 1
ATOM 709 N N . LYS A 1 89 ? -13.620 -0.133 39.212 1.00 81.62 89 LYS A N 1
ATOM 710 C CA . LYS A 1 89 ? -13.343 0.748 38.068 1.00 81.62 89 LYS A CA 1
ATOM 711 C C . LYS A 1 89 ? -12.497 0.058 37.019 1.00 81.62 89 LYS A C 1
ATOM 713 O O . LYS A 1 89 ? -12.814 0.188 35.841 1.00 81.62 89 LYS A O 1
ATOM 718 N N . ASN A 1 90 ? -11.464 -0.676 37.427 1.00 85.62 90 ASN A N 1
ATOM 719 C CA . ASN A 1 90 ? -10.591 -1.388 36.496 1.00 85.62 90 ASN A CA 1
ATOM 720 C C . ASN A 1 90 ? -11.387 -2.426 35.703 1.00 85.62 90 ASN A C 1
ATOM 722 O O . ASN A 1 90 ? -11.375 -2.385 34.477 1.00 85.62 90 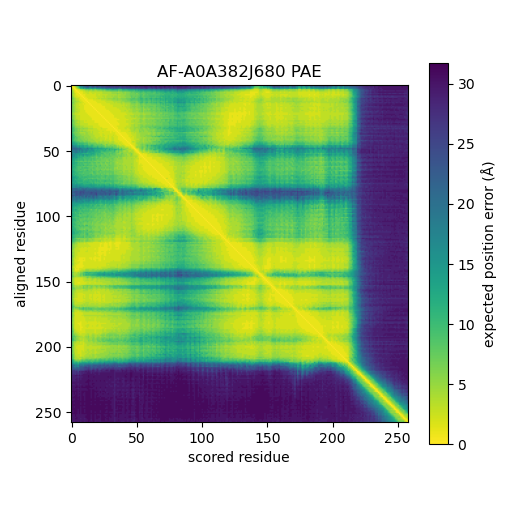ASN A O 1
ATOM 726 N N . LYS A 1 91 ? -12.201 -3.245 36.382 1.00 87.56 91 LYS A N 1
ATOM 727 C CA . LYS A 1 91 ? -13.086 -4.220 35.720 1.00 87.56 91 LYS A CA 1
ATOM 728 C C . LYS A 1 91 ? -14.085 -3.553 34.769 1.00 87.56 91 LYS A C 1
ATOM 730 O O . LYS A 1 91 ? -14.281 -4.019 33.652 1.00 87.56 91 LYS A O 1
ATOM 735 N N . LYS A 1 92 ? -14.711 -2.441 35.178 1.00 87.31 92 LYS A N 1
ATOM 736 C CA . LYS A 1 92 ? -15.617 -1.678 34.298 1.00 87.31 92 LYS A CA 1
ATOM 737 C C . LYS A 1 92 ? -14.892 -1.093 33.087 1.00 87.31 92 LYS A C 1
ATOM 739 O O . LYS A 1 92 ? -15.422 -1.142 31.984 1.00 87.31 92 LYS A O 1
ATOM 744 N N . THR A 1 93 ? -13.697 -0.553 33.293 1.00 89.19 93 THR A N 1
ATOM 745 C CA . THR A 1 93 ? -12.864 0.037 32.240 1.00 89.19 93 THR A CA 1
ATOM 746 C C . THR A 1 93 ? -12.474 -1.018 31.212 1.00 89.19 93 THR A C 1
ATOM 748 O O . THR A 1 93 ? -12.634 -0.781 30.020 1.00 89.19 93 THR A O 1
ATOM 751 N N . GLU A 1 94 ? -12.044 -2.198 31.663 1.00 92.19 94 GLU A N 1
ATOM 752 C CA . GLU A 1 94 ? -11.722 -3.332 30.792 1.00 92.19 94 GLU A CA 1
ATOM 753 C C . GLU A 1 94 ? -12.918 -3.737 29.924 1.00 92.19 94 GLU A C 1
ATOM 755 O O . GLU A 1 94 ? -12.784 -3.800 28.704 1.00 92.19 94 GLU A O 1
ATOM 760 N N . LEU A 1 95 ? -14.105 -3.909 30.520 1.00 93.31 95 LEU A N 1
ATOM 761 C CA . LEU A 1 95 ? -15.321 -4.270 29.780 1.00 93.31 95 LEU A CA 1
ATOM 762 C C . LEU A 1 95 ? -15.725 -3.204 28.747 1.00 93.31 95 LEU A C 1
ATOM 764 O O . LEU A 1 95 ? -16.108 -3.539 27.627 1.00 93.31 95 LEU A O 1
ATOM 768 N N . ILE A 1 96 ? -15.624 -1.917 29.100 1.00 93.19 96 ILE A N 1
ATOM 769 C CA . ILE A 1 96 ? -15.941 -0.815 28.179 1.00 93.19 96 ILE A CA 1
ATOM 770 C C . ILE A 1 96 ? -14.933 -0.768 27.023 1.00 93.19 96 ILE A C 1
ATOM 772 O O . ILE A 1 96 ? -15.326 -0.581 25.873 1.00 93.19 96 ILE A O 1
ATOM 776 N N . ILE A 1 97 ? -13.638 -0.953 27.299 1.00 94.19 97 ILE A N 1
ATOM 777 C CA . ILE A 1 97 ? -12.595 -0.994 26.265 1.00 94.19 97 ILE A CA 1
ATOM 778 C C . ILE A 1 97 ? -12.788 -2.201 25.341 1.00 94.19 97 ILE A C 1
ATOM 780 O O . ILE A 1 97 ? -12.629 -2.065 24.126 1.00 94.19 97 ILE A O 1
ATOM 784 N N . GLU A 1 98 ? -13.155 -3.361 25.886 1.00 96.38 98 GLU A N 1
ATOM 785 C CA . GLU A 1 98 ? -13.460 -4.558 25.100 1.00 96.38 98 GLU A CA 1
ATOM 786 C C . GLU A 1 98 ? -14.630 -4.301 24.137 1.00 96.38 98 GLU A C 1
ATOM 788 O O . GLU A 1 98 ? -14.521 -4.581 22.942 1.00 96.38 98 GLU A O 1
ATOM 793 N N . GLU A 1 99 ? -15.717 -3.694 24.621 1.00 95.81 99 GLU A N 1
ATOM 794 C CA . GLU A 1 99 ? -16.870 -3.311 23.796 1.00 95.81 99 GLU A CA 1
ATOM 795 C C . GLU A 1 99 ? -16.483 -2.291 22.709 1.00 95.81 99 GLU A C 1
ATOM 797 O O . GLU A 1 99 ? -16.803 -2.481 21.535 1.00 95.81 99 GLU A O 1
ATOM 802 N N . ILE A 1 100 ? -15.738 -1.235 23.065 1.00 96.81 100 ILE A N 1
ATOM 803 C CA . ILE A 1 100 ? -15.230 -0.239 22.104 1.00 96.81 100 ILE A CA 1
ATOM 804 C C . ILE A 1 100 ? -14.402 -0.917 21.013 1.00 96.81 100 ILE A C 1
ATOM 806 O O . ILE A 1 100 ? -14.520 -0.564 19.838 1.00 96.81 100 ILE A O 1
ATOM 810 N N . THR A 1 101 ? -13.560 -1.875 21.396 1.00 96.50 101 THR A N 1
ATOM 811 C CA . THR A 1 101 ? -12.711 -2.613 20.459 1.00 96.50 101 THR A CA 1
ATOM 812 C C . THR A 1 101 ? -13.566 -3.430 19.497 1.00 96.50 101 THR A C 1
ATOM 814 O O . THR A 1 101 ? -13.394 -3.283 18.291 1.00 96.50 101 THR A O 1
ATOM 817 N N . LYS A 1 102 ? -14.553 -4.188 19.997 1.00 97.00 102 LYS A N 1
ATOM 818 C CA . LYS A 1 102 ? -15.501 -4.951 19.162 1.00 97.00 102 LYS A CA 1
ATOM 819 C C . LYS A 1 102 ? -16.242 -4.058 18.167 1.00 97.00 102 LYS A C 1
ATOM 821 O O . LYS A 1 102 ? -16.274 -4.358 16.978 1.00 97.00 102 LYS A O 1
ATOM 826 N N . ILE A 1 103 ? -16.784 -2.931 18.633 1.00 97.19 103 ILE A N 1
ATOM 827 C CA . ILE A 1 103 ? -17.523 -1.991 17.778 1.00 97.19 103 ILE A CA 1
ATOM 828 C C . ILE A 1 103 ? -16.618 -1.406 16.691 1.00 97.19 103 ILE A C 1
ATOM 830 O O . ILE A 1 103 ? -17.014 -1.334 15.530 1.00 97.19 103 ILE A O 1
ATOM 834 N N . ARG A 1 104 ? -15.391 -1.002 17.043 1.00 96.62 104 ARG A N 1
ATOM 835 C CA . ARG A 1 104 ? -14.417 -0.496 16.065 1.00 96.62 104 ARG A CA 1
ATOM 836 C C . ARG A 1 104 ? -14.060 -1.549 15.026 1.00 96.62 104 ARG A C 1
ATOM 838 O O . ARG A 1 104 ? -13.991 -1.209 13.852 1.00 96.62 104 ARG A O 1
ATOM 845 N N . THR A 1 105 ? -13.857 -2.799 15.437 1.00 95.88 105 THR A N 1
ATOM 846 C CA . THR A 1 105 ? -13.586 -3.903 14.511 1.00 95.88 105 THR A CA 1
ATOM 847 C C . THR A 1 105 ? -14.719 -4.072 13.501 1.00 95.88 105 THR A C 1
ATOM 849 O O . THR A 1 105 ? -14.443 -4.170 12.308 1.00 95.88 105 THR A O 1
ATOM 852 N N . GLU A 1 106 ? -15.979 -4.024 13.939 1.00 95.12 106 GLU A N 1
ATOM 853 C CA . GLU A 1 106 ? -17.125 -4.108 13.023 1.00 95.12 106 GLU A CA 1
ATOM 854 C C . GLU A 1 106 ? -17.249 -2.885 12.104 1.00 95.12 106 GLU A C 1
ATOM 856 O O . GLU A 1 106 ? -17.481 -3.035 10.907 1.00 95.12 106 GLU A O 1
ATOM 861 N N . LEU A 1 107 ? -17.022 -1.668 12.606 1.00 94.81 107 LEU A N 1
ATOM 862 C CA . LEU A 1 107 ? -17.008 -0.471 11.753 1.00 94.81 107 LEU A CA 1
ATOM 863 C C . LEU A 1 107 ? -15.909 -0.551 10.682 1.00 94.81 107 LEU A C 1
ATOM 865 O O . LEU A 1 107 ? -16.168 -0.277 9.511 1.00 94.81 107 LEU A O 1
ATOM 869 N N . ILE A 1 108 ? -14.710 -1.004 11.055 1.00 94.44 108 ILE A N 1
ATOM 870 C CA . ILE A 1 108 ? -13.607 -1.246 10.115 1.00 94.44 108 ILE A CA 1
ATOM 871 C C . ILE A 1 108 ? -13.992 -2.326 9.093 1.00 94.44 108 ILE A C 1
ATOM 873 O O . ILE A 1 108 ? -13.643 -2.211 7.920 1.00 94.44 108 ILE A O 1
ATOM 877 N N . ARG A 1 109 ? -14.748 -3.359 9.494 1.00 92.88 109 ARG A N 1
ATOM 878 C CA . ARG A 1 109 ? -15.265 -4.386 8.574 1.00 92.88 109 ARG A CA 1
ATOM 879 C C . ARG A 1 109 ? -16.138 -3.768 7.480 1.00 92.88 109 ARG A C 1
ATOM 881 O O . ARG A 1 109 ? -15.936 -4.089 6.309 1.00 92.88 109 ARG A O 1
ATOM 888 N N . PHE A 1 110 ? -17.051 -2.863 7.837 1.00 90.44 110 PHE A N 1
ATOM 889 C CA . PHE A 1 110 ? -17.873 -2.133 6.864 1.00 90.44 110 PHE A CA 1
ATOM 890 C C . PHE A 1 110 ? -17.043 -1.219 5.961 1.00 90.44 110 PHE A C 1
ATOM 892 O O . PHE A 1 110 ? -17.259 -1.187 4.750 1.00 90.44 110 PHE A O 1
ATOM 899 N N . GLU A 1 111 ? -16.060 -0.509 6.514 1.00 88.06 111 GLU A N 1
ATOM 900 C CA . GLU A 1 111 ? -15.161 0.328 5.714 1.00 88.06 111 GLU A CA 1
ATOM 901 C C . GLU A 1 111 ? -14.343 -0.492 4.715 1.00 88.06 111 GLU A C 1
ATOM 903 O O . GLU A 1 111 ? -14.213 -0.091 3.560 1.00 88.06 111 GLU A O 1
ATOM 908 N N . ASN A 1 112 ? -13.835 -1.654 5.128 1.00 88.06 112 ASN A N 1
ATOM 909 C CA . ASN A 1 112 ? -13.099 -2.566 4.257 1.00 88.06 112 ASN A CA 1
ATOM 910 C C . ASN A 1 112 ? -13.992 -3.135 3.155 1.00 88.06 112 ASN A C 1
ATOM 912 O O . ASN A 1 112 ? -13.582 -3.157 1.996 1.00 88.06 112 ASN A O 1
ATOM 916 N N . LEU A 1 113 ? -15.224 -3.533 3.488 1.00 84.62 113 LEU A N 1
ATOM 917 C CA . LEU A 1 113 ? -16.198 -3.975 2.493 1.00 84.62 113 LEU A CA 1
ATOM 918 C C . LEU A 1 113 ? -16.450 -2.872 1.460 1.00 84.62 113 LEU A C 1
ATOM 920 O O . LEU A 1 113 ? -16.347 -3.118 0.259 1.00 84.62 113 LEU A O 1
ATOM 924 N N . ARG A 1 114 ? -16.669 -1.636 1.919 1.00 83.25 114 ARG A N 1
ATOM 925 C CA . ARG A 1 114 ? -16.832 -0.478 1.038 1.00 83.25 114 ARG A CA 1
ATOM 926 C C . ARG A 1 114 ? -15.599 -0.244 0.163 1.00 83.25 114 ARG A C 1
ATOM 928 O O . ARG A 1 114 ? -15.719 -0.033 -1.039 1.00 83.25 114 ARG A O 1
ATOM 935 N N . ASN A 1 115 ? -14.405 -0.297 0.746 1.00 85.12 115 ASN A N 1
ATOM 936 C CA . ASN A 1 115 ? -13.152 -0.099 0.019 1.00 85.12 115 ASN A CA 1
ATOM 937 C C . ASN A 1 115 ? -12.915 -1.192 -1.032 1.00 85.12 115 ASN A C 1
ATOM 939 O O . ASN A 1 115 ? -12.417 -0.876 -2.113 1.00 85.12 115 ASN A O 1
ATOM 943 N N . SER A 1 116 ? -13.345 -2.432 -0.771 1.00 86.31 116 SER A N 1
ATOM 944 C CA . SER A 1 116 ? -13.206 -3.553 -1.710 1.00 86.31 116 SER A CA 1
ATOM 945 C C . SER A 1 116 ? -13.912 -3.300 -3.048 1.00 86.31 116 SER A C 1
ATOM 947 O O . SER A 1 116 ? -13.399 -3.672 -4.105 1.00 86.31 116 SER A O 1
ATOM 949 N N . PHE A 1 117 ? -15.028 -2.558 -3.047 1.00 82.31 117 PHE A N 1
ATOM 950 C CA . PHE A 1 117 ? -15.712 -2.159 -4.282 1.00 82.31 117 PHE A CA 1
ATOM 951 C C . PHE A 1 117 ? -14.831 -1.292 -5.184 1.00 82.31 117 PHE A C 1
ATOM 953 O O . PHE A 1 117 ? -14.935 -1.349 -6.410 1.00 82.31 117 PHE A O 1
ATOM 960 N N . TYR A 1 118 ? -13.936 -0.510 -4.584 1.00 88.25 118 TYR A N 1
ATOM 961 C CA . TYR A 1 118 ? -13.052 0.399 -5.296 1.00 88.25 118 TYR A CA 1
ATOM 962 C C . TYR A 1 118 ? -11.752 -0.261 -5.772 1.00 88.25 118 TYR A C 1
ATOM 964 O O . TYR A 1 118 ? -11.065 0.307 -6.622 1.00 88.25 118 TYR A O 1
ATOM 972 N N . GLU A 1 119 ? -11.419 -1.470 -5.316 1.00 88.62 119 GLU A N 1
ATOM 973 C CA . GLU A 1 119 ? -10.171 -2.165 -5.677 1.00 88.62 119 GLU A CA 1
ATOM 974 C C . GLU A 1 119 ? -10.084 -2.565 -7.158 1.00 88.62 119 GLU A C 1
ATOM 976 O O . GLU A 1 119 ? -8.983 -2.747 -7.703 1.00 88.62 119 GLU A O 1
ATOM 981 N N . GLN A 1 120 ? -11.244 -2.682 -7.810 1.00 87.56 120 GLN A N 1
ATOM 982 C CA . GLN A 1 120 ? -11.386 -3.016 -9.228 1.00 87.56 120 GLN A CA 1
ATOM 983 C C . GLN A 1 120 ? -11.443 -1.779 -10.137 1.00 87.56 120 GLN A C 1
ATOM 985 O O . GLN A 1 120 ? -11.601 -1.915 -11.350 1.00 87.56 120 GLN A O 1
ATOM 990 N N . THR A 1 121 ? -11.313 -0.573 -9.581 1.00 94.81 121 THR A N 1
ATOM 991 C CA . THR A 1 121 ? -11.302 0.660 -10.378 1.00 94.81 121 THR A CA 1
ATOM 992 C C . THR A 1 121 ? -10.031 0.795 -11.213 1.00 94.81 121 THR A C 1
ATOM 994 O O . THR A 1 121 ? -8.983 0.206 -10.915 1.00 94.81 121 THR A O 1
ATOM 997 N N . ALA A 1 122 ? -10.120 1.594 -12.279 1.00 96.62 122 ALA A N 1
ATOM 998 C CA . ALA A 1 122 ? -8.973 1.928 -13.118 1.00 96.62 122 ALA A CA 1
ATOM 999 C C . ALA A 1 122 ? -7.847 2.577 -12.293 1.00 96.62 122 ALA A C 1
ATOM 1001 O O . ALA A 1 122 ? -6.680 2.232 -12.470 1.00 96.62 122 ALA A O 1
ATOM 1002 N N . GLU A 1 123 ? -8.198 3.460 -11.356 1.00 95.88 123 GLU A N 1
ATOM 1003 C CA . GLU A 1 123 ? -7.273 4.125 -10.439 1.00 95.88 123 GLU A CA 1
ATOM 1004 C C . GLU A 1 123 ? -6.585 3.130 -9.504 1.00 95.88 123 GLU A C 1
ATOM 1006 O O . GLU A 1 123 ? -5.360 3.143 -9.408 1.00 95.88 123 GLU A O 1
ATOM 1011 N N . ALA A 1 124 ? -7.331 2.217 -8.871 1.00 93.69 124 ALA A N 1
ATOM 1012 C CA . ALA A 1 124 ? -6.742 1.216 -7.979 1.00 93.69 124 ALA A CA 1
ATOM 1013 C C . ALA A 1 124 ? -5.747 0.305 -8.714 1.00 93.69 124 ALA A C 1
ATOM 1015 O O . ALA A 1 124 ? -4.661 0.013 -8.207 1.00 93.69 124 ALA A O 1
ATOM 1016 N N . ARG A 1 125 ? -6.067 -0.104 -9.948 1.00 94.38 125 ARG A N 1
ATOM 1017 C CA . ARG A 1 125 ? -5.135 -0.873 -10.783 1.00 94.38 125 ARG A CA 1
ATOM 1018 C C . ARG A 1 125 ? -3.918 -0.051 -11.200 1.00 94.38 125 ARG A C 1
ATOM 1020 O O . ARG A 1 125 ? -2.801 -0.559 -11.125 1.00 94.38 125 ARG A O 1
ATOM 1027 N N . ALA A 1 126 ? -4.115 1.193 -11.628 1.00 96.81 126 ALA A N 1
ATOM 1028 C CA . ALA A 1 126 ? -3.022 2.080 -12.007 1.00 96.81 126 ALA A CA 1
ATOM 1029 C C . ALA A 1 126 ? -2.084 2.358 -10.826 1.00 96.81 126 ALA A C 1
ATOM 1031 O O . ALA A 1 126 ? -0.871 2.374 -11.013 1.00 96.81 126 ALA A O 1
ATOM 1032 N N . GLN A 1 127 ? -2.624 2.498 -9.612 1.00 94.44 127 GLN A N 1
ATOM 1033 C CA . GLN A 1 127 ? -1.843 2.705 -8.396 1.00 94.44 127 GLN A CA 1
ATOM 1034 C C . GLN A 1 127 ? -0.950 1.498 -8.102 1.00 94.44 127 GLN A C 1
ATOM 1036 O O . GLN A 1 127 ? 0.238 1.675 -7.844 1.00 94.44 127 GLN A O 1
ATOM 1041 N N . ARG A 1 128 ? -1.483 0.271 -8.208 1.00 92.25 128 ARG A N 1
ATOM 1042 C CA . ARG A 1 128 ? -0.683 -0.959 -8.052 1.00 92.25 128 ARG A CA 1
ATOM 1043 C C . ARG A 1 128 ? 0.468 -1.016 -9.059 1.00 92.25 128 ARG A C 1
ATOM 1045 O O . ARG A 1 128 ? 1.609 -1.262 -8.679 1.00 92.25 128 ARG A O 1
ATOM 1052 N N . LEU A 1 129 ? 0.188 -0.721 -10.329 1.00 94.69 129 LEU A N 1
ATOM 1053 C CA . LEU A 1 129 ? 1.216 -0.679 -11.374 1.00 94.69 129 LEU A CA 1
ATOM 1054 C C . LEU A 1 129 ? 2.252 0.425 -11.125 1.00 94.69 129 LEU A C 1
ATOM 1056 O O . LEU A 1 129 ? 3.437 0.221 -11.378 1.00 94.69 129 LEU A O 1
ATOM 1060 N N . ALA A 1 130 ? 1.825 1.590 -10.636 1.00 95.19 130 ALA A N 1
ATOM 1061 C CA . ALA A 1 130 ? 2.718 2.697 -10.311 1.00 95.19 130 ALA A CA 1
ATOM 1062 C C . ALA A 1 130 ? 3.636 2.358 -9.127 1.00 95.19 130 ALA A C 1
ATOM 1064 O O . ALA A 1 130 ? 4.805 2.734 -9.148 1.00 95.19 130 ALA A O 1
ATOM 1065 N N . SER A 1 131 ? 3.158 1.602 -8.133 1.00 94.19 131 SER A N 1
ATOM 1066 C CA . SER A 1 131 ? 4.015 1.092 -7.056 1.00 94.19 131 SER A CA 1
ATOM 1067 C C . SER A 1 131 ? 5.148 0.226 -7.607 1.00 94.19 131 SER A C 1
ATOM 1069 O O . SER A 1 131 ? 6.305 0.473 -7.279 1.00 94.19 131 SER A O 1
ATOM 1071 N N . ILE A 1 132 ? 4.856 -0.714 -8.513 1.00 94.62 132 ILE A N 1
ATOM 1072 C CA . ILE A 1 132 ? 5.896 -1.536 -9.158 1.00 94.62 132 ILE A CA 1
ATOM 1073 C C . ILE A 1 132 ? 6.835 -0.661 -9.995 1.00 94.62 132 ILE A C 1
ATOM 1075 O O . ILE A 1 132 ? 8.052 -0.831 -9.948 1.00 94.62 132 ILE A O 1
ATOM 1079 N N . TRP A 1 133 ? 6.293 0.330 -10.711 1.00 96.25 133 TRP A N 1
ATOM 1080 C CA . TRP A 1 133 ? 7.097 1.297 -11.460 1.00 96.25 133 TRP A CA 1
ATOM 1081 C C . TRP A 1 133 ? 8.134 1.998 -10.575 1.00 96.25 133 TRP A C 1
ATOM 1083 O O . TRP A 1 133 ? 9.308 2.087 -10.941 1.00 96.25 133 TRP A O 1
ATOM 1093 N N . TRP A 1 134 ? 7.736 2.432 -9.377 1.00 95.75 134 TRP A N 1
ATOM 1094 C CA . TRP A 1 134 ? 8.661 3.007 -8.403 1.00 95.75 134 TRP A CA 1
ATOM 1095 C C . TRP A 1 134 ? 9.739 2.013 -7.973 1.00 95.75 134 TRP A C 1
ATOM 1097 O O . TRP A 1 134 ? 10.917 2.377 -7.931 1.00 95.75 134 TRP A O 1
ATOM 1107 N N . VAL A 1 135 ? 9.359 0.763 -7.704 1.00 96.25 135 VAL A N 1
ATOM 1108 C CA . VAL A 1 135 ? 10.298 -0.288 -7.294 1.00 96.25 135 VAL A CA 1
ATOM 1109 C C . VAL A 1 135 ? 11.372 -0.499 -8.349 1.00 96.25 135 VAL A C 1
ATOM 1111 O O . VAL A 1 135 ? 12.562 -0.389 -8.038 1.00 96.25 135 VAL A O 1
ATOM 1114 N N . VAL A 1 136 ? 10.976 -0.701 -9.605 1.00 96.00 136 VAL A N 1
ATOM 1115 C CA . VAL A 1 136 ? 11.940 -0.989 -10.671 1.00 96.00 136 VAL A CA 1
ATOM 1116 C C . VAL A 1 136 ? 12.812 0.208 -11.046 1.00 96.00 136 VAL A C 1
ATOM 1118 O O . VAL A 1 136 ? 13.942 0.063 -11.520 1.00 96.00 136 VAL A O 1
ATOM 1121 N N . GLN A 1 137 ? 12.320 1.423 -10.808 1.00 94.50 137 GLN A N 1
ATOM 1122 C CA . GLN A 1 137 ? 13.050 2.635 -11.154 1.00 94.50 137 GLN A CA 1
ATOM 1123 C C . GLN A 1 137 ? 14.026 3.086 -10.058 1.00 94.50 137 GLN A C 1
ATOM 1125 O O . GLN A 1 137 ? 15.057 3.698 -10.370 1.00 94.50 137 GLN A O 1
ATOM 1130 N N . LEU A 1 138 ? 13.721 2.811 -8.787 1.00 95.62 138 LEU A N 1
ATOM 1131 C CA . LEU A 1 138 ? 14.494 3.316 -7.650 1.00 95.62 138 LEU A CA 1
ATOM 1132 C C . LEU A 1 138 ? 15.423 2.282 -7.013 1.00 95.62 138 LEU A C 1
ATOM 1134 O O . LEU A 1 138 ? 16.379 2.683 -6.345 1.00 95.62 138 LEU A O 1
ATOM 1138 N N . SER A 1 139 ? 15.200 0.990 -7.232 1.00 96.75 139 SER A N 1
ATOM 1139 C CA . SER A 1 139 ? 16.002 -0.070 -6.616 1.00 96.75 139 SER A CA 1
ATOM 1140 C C . SER A 1 139 ? 17.387 -0.185 -7.239 1.00 96.75 139 SER A C 1
ATOM 1142 O O . SER A 1 139 ? 17.525 -0.403 -8.442 1.00 96.75 139 SER A O 1
ATOM 1144 N N . HIS A 1 140 ? 18.425 -0.040 -6.418 1.00 96.12 140 HIS A N 1
ATOM 1145 C CA . HIS A 1 140 ? 19.813 -0.196 -6.838 1.00 96.12 140 HIS A CA 1
ATOM 1146 C C . HIS A 1 140 ? 20.562 -1.158 -5.916 1.00 96.12 140 HIS A C 1
ATOM 1148 O O . HIS A 1 140 ? 20.260 -1.267 -4.726 1.00 96.12 140 HIS A O 1
ATOM 1154 N N . PHE A 1 141 ? 21.579 -1.822 -6.453 1.00 95.12 141 PHE A N 1
ATOM 1155 C CA . PHE A 1 141 ? 22.484 -2.673 -5.695 1.00 95.12 141 PHE A CA 1
ATOM 1156 C C . PHE A 1 141 ? 23.937 -2.447 -6.109 1.00 95.12 141 PHE A C 1
ATOM 1158 O O . PHE A 1 141 ? 24.229 -1.848 -7.140 1.00 95.12 141 PHE A O 1
ATOM 1165 N N . ARG A 1 142 ? 24.859 -2.908 -5.271 1.00 93.75 142 ARG A N 1
ATOM 1166 C CA . ARG A 1 142 ? 26.288 -2.999 -5.572 1.00 93.75 142 ARG A CA 1
ATOM 1167 C C . ARG A 1 142 ? 26.817 -4.320 -5.041 1.00 93.75 142 ARG A C 1
ATOM 1169 O O . ARG A 1 142 ? 26.465 -4.711 -3.930 1.00 93.75 142 ARG A O 1
ATOM 1176 N N . GLU A 1 143 ? 27.689 -4.984 -5.785 1.00 88.06 143 GLU A N 1
ATOM 1177 C CA . GLU A 1 143 ? 28.264 -6.271 -5.364 1.00 88.06 143 GLU A CA 1
ATOM 1178 C C . GLU A 1 143 ? 29.292 -6.122 -4.232 1.00 88.06 143 GLU A C 1
ATOM 1180 O O . GLU A 1 143 ? 29.415 -6.980 -3.354 1.00 88.06 143 GLU A O 1
ATOM 1185 N N . ASN A 1 144 ? 30.024 -5.004 -4.242 1.00 87.56 144 ASN A N 1
ATOM 1186 C CA . ASN A 1 144 ? 31.053 -4.665 -3.265 1.00 87.56 144 ASN A CA 1
ATOM 1187 C C . ASN A 1 144 ? 30.936 -3.209 -2.821 1.00 87.56 144 ASN A C 1
ATOM 1189 O O . ASN A 1 144 ? 30.334 -2.383 -3.501 1.00 87.56 144 ASN A O 1
ATOM 1193 N N . LYS A 1 145 ? 31.575 -2.870 -1.694 1.00 82.06 145 LYS A N 1
ATOM 1194 C CA . LYS A 1 145 ? 31.593 -1.492 -1.172 1.00 82.06 145 LYS A CA 1
ATOM 1195 C C . LYS A 1 145 ? 32.172 -0.477 -2.161 1.00 82.06 145 LYS A C 1
ATOM 1197 O O . LYS A 1 145 ? 31.694 0.654 -2.177 1.00 82.06 145 LYS A O 1
ATOM 1202 N N . ASP A 1 146 ? 33.143 -0.900 -2.962 1.00 82.62 146 ASP A N 1
ATOM 1203 C CA . ASP A 1 146 ? 33.849 -0.045 -3.921 1.00 82.62 146 ASP A CA 1
ATOM 1204 C C . ASP A 1 146 ? 33.191 -0.037 -5.313 1.00 82.62 146 ASP A C 1
ATOM 1206 O O . ASP A 1 146 ? 33.587 0.745 -6.175 1.00 82.62 146 ASP A O 1
ATOM 1210 N N . SER A 1 147 ? 32.181 -0.886 -5.539 1.00 86.81 147 SER A N 1
ATOM 1211 C CA . SER A 1 147 ? 31.418 -0.918 -6.788 1.00 86.81 147 SER A CA 1
ATOM 1212 C C . SER A 1 147 ? 30.407 0.229 -6.846 1.00 86.81 147 SER A C 1
ATOM 1214 O O . SER A 1 147 ? 29.864 0.664 -5.823 1.00 86.81 147 SER A O 1
ATOM 1216 N N . VAL A 1 148 ? 30.129 0.700 -8.062 1.00 90.06 148 VAL A N 1
ATOM 1217 C CA . VAL A 1 148 ? 29.061 1.671 -8.325 1.00 90.06 148 VAL A CA 1
ATOM 1218 C C . VAL A 1 148 ? 27.706 0.994 -8.113 1.00 90.06 148 VAL A C 1
ATOM 1220 O O . VAL A 1 148 ? 27.568 -0.209 -8.317 1.00 90.06 148 VAL A O 1
ATOM 1223 N N . TYR A 1 149 ? 26.717 1.766 -7.664 1.00 92.56 149 TYR A N 1
ATOM 1224 C CA . TYR A 1 149 ? 25.342 1.290 -7.594 1.00 92.56 149 TYR A CA 1
ATOM 1225 C C . TYR A 1 149 ? 24.741 1.187 -8.993 1.00 92.56 149 TYR A C 1
ATOM 1227 O O . TYR A 1 149 ? 24.685 2.178 -9.724 1.00 92.56 149 TYR A O 1
ATOM 1235 N N . GLU A 1 150 ? 24.234 0.009 -9.317 1.00 93.19 150 GLU A N 1
ATOM 1236 C CA . GLU A 1 150 ? 23.540 -0.298 -10.562 1.00 93.19 150 GLU A CA 1
ATOM 1237 C C . GLU A 1 150 ? 22.075 -0.614 -10.266 1.00 93.19 150 GLU A C 1
ATOM 1239 O O . GLU A 1 150 ? 21.720 -0.924 -9.129 1.00 93.19 150 GLU A O 1
ATOM 1244 N N . ASN A 1 151 ? 21.199 -0.468 -11.261 1.00 94.19 151 ASN A N 1
ATOM 1245 C CA . ASN A 1 151 ? 19.786 -0.789 -11.071 1.00 94.19 151 ASN A CA 1
ATOM 1246 C C . ASN A 1 151 ? 19.643 -2.302 -10.838 1.00 94.19 151 ASN A C 1
ATOM 1248 O O . ASN A 1 151 ? 20.262 -3.088 -11.550 1.00 94.19 151 ASN A O 1
ATOM 1252 N N . VAL A 1 152 ? 18.837 -2.692 -9.847 1.00 94.94 152 VAL A N 1
ATOM 1253 C CA . VAL A 1 152 ? 18.515 -4.108 -9.580 1.00 94.94 152 VAL A CA 1
ATOM 1254 C C . VAL A 1 152 ? 17.850 -4.750 -10.795 1.00 94.94 152 VAL A C 1
ATOM 1256 O O . VAL A 1 152 ? 18.150 -5.886 -11.153 1.00 94.94 152 VAL A O 1
ATOM 1259 N N . PHE A 1 153 ? 16.976 -3.997 -11.455 1.00 95.00 153 PHE A N 1
ATOM 1260 C CA . PHE A 1 153 ? 16.203 -4.440 -12.596 1.00 95.00 153 PHE A CA 1
ATOM 1261 C C . PHE A 1 153 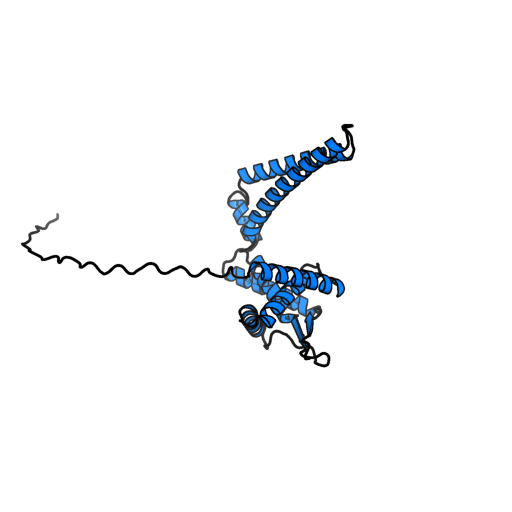? 16.861 -3.974 -13.890 1.00 95.00 153 PHE A C 1
ATOM 1263 O O . PHE A 1 153 ? 16.978 -2.775 -14.171 1.00 95.00 153 PHE A O 1
ATOM 1270 N N . THR A 1 154 ? 17.338 -4.950 -14.657 1.00 90.31 154 THR A N 1
ATOM 1271 C CA . THR A 1 154 ? 18.064 -4.714 -15.904 1.00 90.31 154 THR A CA 1
ATOM 1272 C C . THR A 1 154 ? 17.092 -4.465 -17.058 1.00 90.31 154 THR A C 1
ATOM 1274 O O . THR A 1 154 ? 15.940 -4.887 -17.008 1.00 90.31 154 THR A O 1
ATOM 1277 N N . GLY A 1 155 ? 17.540 -3.730 -18.080 1.00 90.94 155 GLY A N 1
ATOM 1278 C CA . GLY A 1 155 ? 16.724 -3.380 -19.244 1.00 90.94 155 GLY A CA 1
ATOM 1279 C C . GLY A 1 155 ? 16.739 -1.889 -19.583 1.00 90.94 155 GLY A C 1
ATOM 1280 O O . GLY A 1 155 ? 16.958 -1.036 -18.714 1.00 90.94 155 GLY A O 1
ATOM 1281 N N . ASP A 1 156 ? 16.499 -1.587 -20.860 1.00 89.06 156 ASP A N 1
ATOM 1282 C CA . ASP A 1 156 ? 16.486 -0.219 -21.390 1.00 89.06 156 ASP A CA 1
ATOM 1283 C C . ASP A 1 156 ? 15.091 0.414 -21.303 1.00 89.06 156 ASP A C 1
ATOM 1285 O O . ASP A 1 156 ? 14.965 1.632 -21.139 1.00 89.06 156 ASP A O 1
ATOM 1289 N N . THR A 1 157 ? 14.039 -0.406 -21.384 1.00 92.81 157 THR A N 1
ATOM 1290 C CA . THR A 1 157 ? 12.642 0.025 -21.266 1.00 92.81 157 THR A CA 1
ATOM 1291 C C . THR A 1 157 ? 12.054 -0.307 -19.895 1.00 92.81 157 THR A C 1
ATOM 1293 O O . THR A 1 157 ? 12.630 -1.063 -19.111 1.00 92.81 157 THR A O 1
ATOM 1296 N N . TYR A 1 158 ? 10.901 0.285 -19.571 1.00 91.00 158 TYR A N 1
ATOM 1297 C CA . TYR A 1 158 ? 10.179 -0.081 -18.351 1.00 91.00 158 TYR A CA 1
ATOM 1298 C C . TYR A 1 158 ? 9.694 -1.533 -18.421 1.00 91.00 158 TYR A C 1
ATOM 1300 O O . TYR A 1 158 ? 9.766 -2.252 -17.431 1.00 91.00 158 TYR A O 1
ATOM 1308 N N . GLU A 1 159 ? 9.250 -1.963 -19.597 1.00 93.81 159 GLU A N 1
ATOM 1309 C CA . GLU A 1 159 ? 8.740 -3.301 -19.865 1.00 93.81 159 GLU A CA 1
ATOM 1310 C C . GLU A 1 159 ? 9.814 -4.372 -19.635 1.00 93.81 159 GLU A C 1
ATOM 1312 O O . GLU A 1 159 ? 9.528 -5.388 -19.005 1.00 93.81 159 GLU A O 1
ATOM 1317 N N . ASP A 1 160 ? 11.059 -4.118 -20.052 1.00 95.81 160 ASP A N 1
ATOM 1318 C CA . ASP A 1 160 ? 12.183 -5.029 -19.792 1.00 95.81 160 ASP A CA 1
ATOM 1319 C C . ASP A 1 160 ? 12.456 -5.166 -18.287 1.00 95.81 160 ASP A C 1
ATOM 1321 O O . ASP A 1 160 ? 12.625 -6.268 -17.765 1.00 95.81 160 ASP A O 1
ATOM 1325 N N . LYS A 1 161 ? 12.448 -4.037 -17.567 1.00 95.56 161 LYS A N 1
ATOM 1326 C CA . LYS A 1 161 ? 12.672 -4.023 -16.117 1.00 95.56 161 LYS A CA 1
ATOM 1327 C C . LYS A 1 161 ? 11.547 -4.695 -15.347 1.00 95.56 161 LYS A C 1
ATOM 1329 O O . LYS A 1 161 ? 11.816 -5.336 -14.337 1.00 95.56 161 LYS A O 1
ATOM 1334 N N . LEU A 1 162 ? 10.307 -4.532 -15.804 1.00 94.75 162 LEU A N 1
ATOM 1335 C CA . LEU A 1 162 ? 9.148 -5.213 -15.241 1.00 94.75 162 LEU A CA 1
ATOM 1336 C C . LEU A 1 162 ? 9.272 -6.727 -15.436 1.00 94.75 162 LEU A C 1
ATOM 1338 O O . LEU A 1 162 ? 9.118 -7.463 -14.474 1.00 94.75 162 LEU A O 1
ATOM 1342 N N . ALA A 1 163 ? 9.656 -7.188 -16.628 1.00 94.88 163 ALA A N 1
ATOM 1343 C CA . ALA A 1 163 ? 9.878 -8.612 -16.867 1.00 94.88 163 ALA A CA 1
ATOM 1344 C C . ALA A 1 163 ? 10.994 -9.188 -15.974 1.00 94.88 163 ALA A C 1
ATOM 1346 O O . ALA A 1 163 ? 10.874 -10.304 -15.473 1.00 94.88 163 ALA A O 1
ATOM 1347 N N . HIS A 1 164 ? 12.068 -8.426 -15.736 1.00 94.94 164 HIS A N 1
ATOM 1348 C CA . HIS A 1 164 ? 13.122 -8.836 -14.805 1.00 94.94 164 HIS A CA 1
ATOM 1349 C C . HIS A 1 164 ? 12.656 -8.815 -13.341 1.00 94.94 164 HIS A C 1
ATOM 1351 O O . HIS A 1 164 ? 13.081 -9.661 -12.559 1.00 94.94 164 HIS A O 1
ATOM 1357 N N . PHE A 1 165 ? 11.783 -7.872 -12.970 1.00 95.00 165 PHE A N 1
ATOM 1358 C CA . PHE A 1 165 ? 11.120 -7.861 -11.667 1.00 95.00 165 PHE A CA 1
ATOM 1359 C C . PHE A 1 165 ? 10.284 -9.124 -11.475 1.00 95.00 165 PHE A C 1
ATOM 1361 O O . PHE A 1 165 ? 10.527 -9.841 -10.512 1.00 95.00 165 PHE A O 1
ATOM 1368 N N . ASP A 1 166 ? 9.401 -9.443 -12.422 1.00 93.75 166 ASP A N 1
ATOM 1369 C CA . ASP A 1 166 ? 8.544 -10.631 -12.363 1.00 93.75 166 ASP A CA 1
ATOM 1370 C C . ASP A 1 166 ? 9.395 -11.912 -12.280 1.00 93.75 166 ASP A C 1
ATOM 1372 O O . ASP A 1 166 ? 9.140 -12.788 -11.461 1.00 93.75 166 ASP A O 1
ATOM 1376 N N . GLN A 1 167 ? 10.484 -11.994 -13.054 1.00 93.75 167 GLN A N 1
ATOM 1377 C CA . GLN A 1 167 ? 11.416 -13.125 -12.998 1.00 93.75 167 GLN A CA 1
ATOM 1378 C C . GLN A 1 167 ? 12.098 -13.279 -11.626 1.00 93.75 167 GLN A C 1
ATOM 1380 O O . GLN A 1 167 ? 12.331 -14.403 -11.183 1.00 93.75 167 GLN A O 1
ATOM 1385 N N . MET A 1 168 ? 12.486 -12.174 -10.984 1.00 92.56 168 MET A N 1
ATOM 1386 C CA . MET A 1 168 ? 13.137 -12.196 -9.668 1.00 92.56 168 MET A CA 1
ATOM 1387 C C . MET A 1 168 ? 12.148 -12.472 -8.535 1.00 92.56 168 MET A C 1
ATOM 1389 O O . MET A 1 168 ? 12.517 -13.126 -7.561 1.00 92.56 168 MET A O 1
ATOM 1393 N N . ASP A 1 169 ? 10.921 -11.970 -8.658 1.00 88.81 169 ASP A N 1
ATOM 1394 C CA . ASP A 1 169 ? 9.860 -12.135 -7.667 1.00 88.81 169 ASP A CA 1
ATOM 1395 C C . ASP A 1 169 ? 9.264 -13.550 -7.720 1.00 88.81 169 ASP A C 1
ATOM 1397 O O . ASP A 1 169 ? 9.047 -14.165 -6.685 1.00 88.81 169 ASP A O 1
ATOM 1401 N N . GLU A 1 170 ? 9.093 -14.135 -8.906 1.00 89.94 170 GLU A N 1
ATOM 1402 C CA . GLU A 1 170 ? 8.568 -15.503 -9.072 1.00 89.94 170 GLU A CA 1
ATOM 1403 C C . GLU A 1 170 ? 9.669 -16.582 -9.136 1.00 89.94 170 GLU A C 1
ATOM 1405 O O . GLU A 1 170 ? 9.386 -17.774 -9.277 1.00 89.94 170 GLU A O 1
ATOM 1410 N N . GLY A 1 171 ? 10.938 -16.177 -9.073 1.00 89.50 171 GLY A N 1
ATOM 1411 C CA . GLY A 1 171 ? 12.085 -17.072 -9.194 1.00 89.50 171 GLY A CA 1
ATOM 1412 C C . GLY A 1 171 ? 12.344 -17.933 -7.953 1.00 89.50 171 GLY A C 1
ATOM 1413 O O . GLY A 1 171 ? 11.961 -17.602 -6.836 1.00 89.50 171 GLY A O 1
ATOM 1414 N N . GLU A 1 172 ? 13.090 -19.027 -8.136 1.00 87.88 172 GLU A N 1
ATOM 1415 C CA . GLU A 1 172 ? 13.509 -19.919 -7.038 1.00 87.88 172 GLU A CA 1
ATOM 1416 C C . GLU A 1 172 ? 14.679 -19.356 -6.204 1.00 87.88 172 GLU A C 1
ATOM 1418 O O . GLU A 1 172 ? 15.041 -19.920 -5.169 1.00 87.88 172 GLU A O 1
ATOM 1423 N N . ASP A 1 173 ? 15.306 -18.259 -6.647 1.00 91.56 173 ASP A N 1
ATOM 1424 C CA . ASP A 1 173 ? 16.397 -17.626 -5.905 1.00 91.56 173 ASP A CA 1
ATOM 1425 C C . ASP A 1 173 ? 15.843 -16.835 -4.713 1.00 91.56 173 ASP A C 1
ATOM 1427 O O . ASP A 1 173 ? 15.496 -15.655 -4.812 1.00 91.56 173 ASP A O 1
ATOM 1431 N N . GLU A 1 174 ? 15.807 -17.504 -3.561 1.00 90.50 174 GLU A N 1
ATOM 1432 C CA . GLU A 1 174 ? 15.338 -16.962 -2.285 1.00 90.50 174 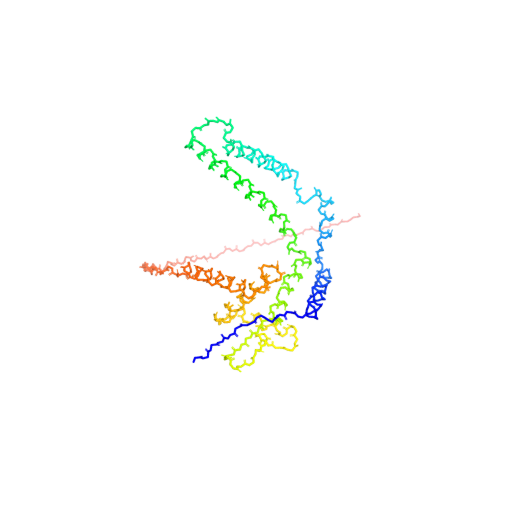GLU A CA 1
ATOM 1433 C C . GLU A 1 174 ? 16.027 -15.639 -1.911 1.00 90.50 174 GLU A C 1
ATOM 1435 O O . GLU A 1 174 ? 15.412 -14.772 -1.287 1.00 90.50 174 GLU A O 1
ATOM 1440 N N . PHE A 1 175 ? 17.294 -15.439 -2.297 1.00 90.88 175 PHE A N 1
ATOM 1441 C CA . PHE A 1 175 ? 17.989 -14.188 -2.008 1.00 90.88 175 PHE A CA 1
ATOM 1442 C C . PHE A 1 175 ? 17.372 -13.026 -2.791 1.00 90.88 175 PHE A C 1
ATOM 1444 O O . PHE A 1 175 ? 17.103 -11.973 -2.202 1.00 90.88 175 PHE A O 1
ATOM 1451 N N . TRP A 1 176 ? 17.139 -13.190 -4.094 1.00 91.12 176 TRP A N 1
ATOM 1452 C CA . TRP A 1 176 ? 16.559 -12.132 -4.925 1.00 91.12 176 TRP A CA 1
ATOM 1453 C C . TRP A 1 176 ? 15.070 -11.939 -4.676 1.00 91.12 176 TRP A C 1
ATOM 1455 O O . TRP A 1 176 ? 14.642 -10.789 -4.590 1.00 91.12 176 TRP A O 1
ATOM 1465 N N . ASN A 1 177 ? 14.317 -13.016 -4.465 1.00 91.00 177 ASN A N 1
ATOM 1466 C CA . ASN A 1 177 ? 12.908 -12.945 -4.093 1.00 91.00 177 ASN A CA 1
ATOM 1467 C C . ASN A 1 177 ? 12.727 -12.137 -2.789 1.00 91.00 177 ASN A C 1
ATOM 1469 O O . ASN A 1 177 ? 12.065 -11.095 -2.781 1.00 91.00 177 ASN A O 1
ATOM 1473 N N . LYS A 1 178 ? 13.440 -12.503 -1.709 1.00 91.38 178 LYS A N 1
ATOM 1474 C CA . LYS A 1 178 ? 13.357 -11.787 -0.421 1.00 91.38 178 LYS A CA 1
ATOM 1475 C C . LYS A 1 178 ? 13.767 -10.322 -0.528 1.00 91.38 178 LYS A C 1
ATOM 1477 O O . LYS A 1 178 ? 13.137 -9.456 0.078 1.00 91.38 178 LYS A O 1
ATOM 1482 N N . ASN A 1 179 ? 14.832 -10.017 -1.274 1.00 92.44 179 ASN A N 1
ATOM 1483 C CA . ASN A 1 179 ? 15.295 -8.635 -1.412 1.00 92.44 179 ASN A CA 1
ATOM 1484 C C . ASN A 1 179 ? 14.402 -7.798 -2.339 1.00 92.44 179 ASN A C 1
ATOM 1486 O O . ASN A 1 179 ? 14.276 -6.596 -2.109 1.00 92.44 179 ASN A O 1
ATOM 1490 N N . THR A 1 180 ? 13.748 -8.407 -3.328 1.00 92.69 180 THR A N 1
ATOM 1491 C CA . THR A 1 180 ? 12.739 -7.746 -4.170 1.00 92.69 180 THR A CA 1
ATOM 1492 C C . THR A 1 180 ? 11.520 -7.358 -3.337 1.00 92.69 180 THR A C 1
ATOM 1494 O O . THR A 1 180 ? 11.145 -6.183 -3.328 1.00 92.69 180 THR A O 1
ATOM 1497 N N . ALA A 1 181 ? 10.998 -8.281 -2.523 1.00 93.12 181 ALA A N 1
ATOM 1498 C CA . ALA A 1 181 ? 9.919 -8.000 -1.576 1.00 93.12 181 ALA A CA 1
ATOM 1499 C C . ALA A 1 181 ? 10.308 -6.914 -0.551 1.00 93.12 181 ALA A C 1
ATOM 1501 O O . ALA A 1 181 ? 9.551 -5.971 -0.309 1.00 93.12 181 ALA A O 1
ATOM 1502 N N . ARG A 1 182 ? 11.534 -6.984 -0.009 1.00 94.69 182 ARG A N 1
ATOM 1503 C CA . ARG A 1 182 ? 12.099 -5.973 0.905 1.00 94.69 182 ARG A CA 1
ATOM 1504 C C . ARG A 1 182 ? 12.123 -4.583 0.274 1.00 94.69 182 ARG A C 1
ATOM 1506 O O . ARG A 1 182 ? 11.710 -3.604 0.892 1.00 94.69 182 ARG A O 1
ATOM 1513 N N . LEU A 1 183 ? 12.610 -4.479 -0.962 1.00 95.50 183 LEU A N 1
ATOM 1514 C CA . LEU A 1 183 ? 12.663 -3.216 -1.701 1.00 95.50 183 LEU A CA 1
ATOM 1515 C C . LEU A 1 183 ? 11.259 -2.679 -1.989 1.00 95.50 183 LEU A C 1
ATOM 1517 O O . LEU A 1 183 ? 11.031 -1.480 -1.826 1.00 95.50 183 LEU A O 1
ATOM 1521 N N . ALA A 1 184 ? 10.318 -3.551 -2.356 1.00 94.31 184 ALA A N 1
ATOM 1522 C CA . ALA A 1 184 ? 8.925 -3.178 -2.570 1.00 94.31 184 ALA A CA 1
ATOM 1523 C C . ALA A 1 184 ? 8.280 -2.595 -1.307 1.00 94.31 184 ALA A C 1
ATOM 1525 O O . ALA A 1 184 ? 7.662 -1.529 -1.374 1.00 94.31 184 ALA A O 1
ATOM 1526 N N . TYR A 1 185 ? 8.498 -3.229 -0.153 1.00 94.56 185 TYR A N 1
ATOM 1527 C CA . TYR A 1 185 ? 8.022 -2.743 1.140 1.00 94.56 185 TYR A CA 1
ATOM 1528 C C . TYR A 1 185 ? 8.572 -1.347 1.468 1.00 94.56 185 TYR A C 1
ATOM 1530 O O . TYR A 1 185 ? 7.805 -0.402 1.662 1.00 94.56 185 TYR A O 1
ATOM 1538 N N . LEU A 1 186 ? 9.898 -1.178 1.431 1.00 95.25 186 LEU A N 1
ATOM 1539 C CA . LEU A 1 186 ? 10.548 0.089 1.786 1.00 95.25 186 LEU A CA 1
ATOM 1540 C C . LEU A 1 186 ? 10.172 1.237 0.834 1.00 95.25 186 LEU A C 1
ATOM 1542 O O . LEU A 1 186 ? 9.963 2.371 1.267 1.00 95.25 186 LEU A O 1
ATOM 1546 N N . ILE A 1 187 ? 10.065 0.960 -0.469 1.00 95.19 187 ILE A N 1
ATOM 1547 C CA . ILE A 1 187 ? 9.669 1.964 -1.467 1.00 95.19 187 ILE A CA 1
A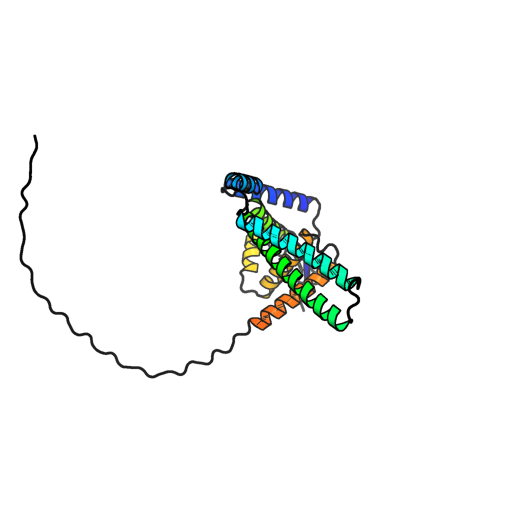TOM 1548 C C . ILE A 1 187 ? 8.190 2.332 -1.312 1.00 95.19 187 ILE A C 1
ATOM 1550 O O . ILE A 1 187 ? 7.841 3.506 -1.447 1.00 95.19 187 ILE A O 1
ATOM 1554 N N . SER A 1 188 ? 7.327 1.371 -0.973 1.00 92.19 188 SER A N 1
ATOM 1555 C CA . SER A 1 188 ? 5.925 1.648 -0.651 1.00 92.19 188 SER A CA 1
ATOM 1556 C C . SER A 1 188 ? 5.805 2.564 0.569 1.00 92.19 188 SER A C 1
ATOM 1558 O O . SER A 1 188 ? 5.093 3.567 0.501 1.00 92.19 188 SER A O 1
ATOM 1560 N N . SER A 1 189 ? 6.555 2.290 1.642 1.00 92.50 189 SER A N 1
ATOM 1561 C CA . SER A 1 189 ? 6.584 3.137 2.842 1.00 92.50 189 SER A CA 1
ATOM 1562 C C . SER A 1 189 ? 7.113 4.546 2.571 1.00 92.50 189 SER A C 1
ATOM 1564 O O . SER A 1 189 ? 6.623 5.514 3.157 1.00 92.50 189 SER A O 1
ATOM 1566 N N . TRP A 1 190 ? 8.068 4.699 1.647 1.00 92.19 190 TRP A N 1
ATOM 1567 C CA . TRP A 1 190 ? 8.451 6.026 1.157 1.00 92.19 190 TRP A CA 1
ATOM 1568 C C . TRP A 1 190 ? 7.262 6.699 0.467 1.00 92.19 190 TRP A C 1
ATOM 1570 O O . TRP A 1 190 ? 6.880 7.809 0.833 1.00 92.19 190 TRP A O 1
ATOM 1580 N N . ASN A 1 191 ? 6.640 6.036 -0.508 1.00 86.75 191 ASN A N 1
ATOM 1581 C CA . ASN A 1 191 ? 5.563 6.627 -1.301 1.00 86.75 191 ASN A CA 1
ATOM 1582 C C . ASN A 1 191 ? 4.344 7.032 -0.445 1.00 86.75 191 ASN A C 1
ATOM 1584 O O . ASN A 1 191 ? 3.700 8.040 -0.723 1.00 86.75 191 ASN A O 1
ATOM 1588 N N . SER A 1 192 ? 4.057 6.299 0.636 1.00 85.69 192 SER A N 1
ATOM 1589 C CA . SER A 1 192 ? 3.012 6.651 1.607 1.00 85.69 192 SER A CA 1
ATOM 1590 C C . SER A 1 192 ? 3.428 7.723 2.625 1.00 85.69 192 SER A C 1
ATOM 1592 O O . SER A 1 192 ? 2.617 8.108 3.464 1.00 85.69 192 SER A O 1
ATOM 1594 N N . GLY A 1 193 ? 4.680 8.189 2.596 1.00 87.56 193 GLY A N 1
ATOM 1595 C CA . GLY A 1 193 ? 5.222 9.183 3.525 1.00 87.56 193 GLY A CA 1
ATOM 1596 C C . GLY A 1 193 ? 5.537 8.649 4.926 1.00 87.56 193 GLY A C 1
ATOM 1597 O O . GLY A 1 193 ? 5.739 9.445 5.837 1.00 87.56 193 GLY A O 1
ATOM 1598 N N . GLN A 1 194 ? 5.578 7.326 5.109 1.00 88.06 194 GLN A N 1
ATOM 1599 C CA . GLN A 1 194 ? 5.943 6.692 6.383 1.00 88.06 194 GLN A CA 1
ATOM 1600 C C . GLN A 1 194 ? 7.453 6.734 6.637 1.00 88.06 194 GLN A C 1
ATOM 1602 O O . GLN A 1 194 ? 7.869 6.747 7.789 1.00 88.06 194 GLN A O 1
ATOM 1607 N N . ALA A 1 195 ? 8.257 6.766 5.569 1.00 90.69 195 ALA A N 1
ATOM 1608 C CA . ALA A 1 195 ? 9.709 6.874 5.638 1.00 90.69 195 ALA A CA 1
ATOM 1609 C C . ALA A 1 195 ? 10.202 8.094 4.861 1.00 90.69 195 ALA A C 1
ATOM 1611 O O . ALA A 1 195 ? 9.872 8.276 3.686 1.00 90.69 195 ALA A O 1
ATOM 1612 N N . THR A 1 196 ? 11.012 8.926 5.510 1.00 88.25 196 THR A N 1
ATOM 1613 C CA . THR A 1 196 ? 11.560 10.152 4.911 1.00 88.25 196 THR A CA 1
ATOM 1614 C C . THR A 1 196 ? 13.061 10.300 5.124 1.00 88.25 196 THR A C 1
ATOM 1616 O O . THR A 1 196 ? 13.747 10.882 4.276 1.00 88.25 196 THR A O 1
ATOM 1619 N N . GLU A 1 197 ? 13.586 9.727 6.205 1.00 92.19 197 GLU A N 1
ATOM 1620 C CA . GLU A 1 197 ? 14.996 9.757 6.566 1.00 92.19 197 GLU A CA 1
ATOM 1621 C C . GLU A 1 197 ? 15.584 8.348 6.664 1.00 92.19 197 GLU A C 1
ATOM 1623 O O . GLU A 1 197 ? 14.875 7.360 6.822 1.00 92.19 197 GLU A O 1
ATOM 1628 N N . GLN A 1 198 ? 16.915 8.253 6.592 1.00 91.88 198 GLN A N 1
ATOM 1629 C CA . GLN A 1 198 ? 17.643 6.978 6.611 1.00 91.88 198 GLN A CA 1
ATOM 1630 C C . GLN A 1 198 ? 17.287 6.104 7.827 1.00 91.88 198 GLN A C 1
ATOM 1632 O O . GLN A 1 198 ? 17.191 4.890 7.689 1.00 91.88 198 GLN A O 1
ATOM 1637 N N . LYS A 1 199 ? 17.056 6.725 8.988 1.00 93.94 199 LYS A N 1
ATOM 1638 C CA . LYS A 1 199 ? 16.675 6.034 10.224 1.00 93.94 199 LYS A CA 1
ATOM 1639 C C . LYS A 1 199 ? 15.310 5.348 10.109 1.00 93.94 199 LYS A C 1
ATOM 1641 O O . LYS A 1 199 ? 15.176 4.219 10.560 1.00 93.94 199 LYS A O 1
ATOM 1646 N N . ASP A 1 200 ? 14.343 5.985 9.446 1.00 93.50 200 ASP A N 1
ATOM 1647 C CA . ASP A 1 200 ? 13.014 5.405 9.217 1.00 93.50 200 ASP A CA 1
ATOM 1648 C C . ASP A 1 200 ? 13.124 4.127 8.371 1.00 93.50 200 ASP A C 1
ATOM 1650 O O . ASP A 1 200 ? 12.482 3.120 8.656 1.00 93.50 200 ASP A O 1
ATOM 1654 N N . PHE A 1 201 ? 13.982 4.145 7.343 1.00 93.62 201 PHE A N 1
ATOM 1655 C CA . PHE A 1 201 ? 14.227 2.968 6.507 1.00 93.62 201 PHE A CA 1
ATOM 1656 C C . PHE A 1 201 ? 14.910 1.837 7.274 1.00 93.62 201 PHE A C 1
ATOM 1658 O O . PHE A 1 201 ? 14.599 0.681 7.020 1.00 93.62 201 PHE A O 1
ATOM 1665 N N . GLU A 1 202 ? 15.830 2.150 8.186 1.00 93.50 202 GLU A N 1
ATOM 1666 C CA . GLU A 1 202 ? 16.492 1.149 9.031 1.00 93.50 202 GLU A CA 1
ATOM 1667 C C . GLU A 1 202 ? 15.494 0.481 9.986 1.00 93.50 202 GLU A C 1
ATOM 1669 O O . GLU A 1 202 ? 15.467 -0.743 10.075 1.00 93.50 202 GLU A O 1
ATOM 1674 N N . GLU A 1 203 ? 14.614 1.258 10.621 1.00 94.12 203 GLU A N 1
ATOM 1675 C CA . GLU A 1 203 ? 13.568 0.729 11.508 1.00 94.12 203 GLU A CA 1
ATOM 1676 C C . GLU A 1 203 ? 12.563 -0.152 10.750 1.00 94.12 203 GLU A C 1
ATOM 1678 O O . GLU A 1 203 ? 12.234 -1.255 11.189 1.00 94.12 203 GLU A O 1
ATOM 1683 N N . LEU A 1 204 ? 12.100 0.295 9.580 1.00 93.44 204 LEU A N 1
ATOM 1684 C CA . LEU A 1 204 ? 11.191 -0.487 8.739 1.00 93.44 204 LEU A CA 1
ATOM 1685 C C . LEU A 1 204 ? 11.840 -1.769 8.210 1.00 93.44 204 LEU A C 1
ATOM 1687 O O . LEU A 1 204 ? 11.173 -2.793 8.081 1.00 93.44 204 LEU A O 1
ATOM 1691 N N . ASP A 1 205 ? 13.136 -1.730 7.918 1.00 92.94 205 ASP A N 1
ATOM 1692 C CA . ASP A 1 205 ? 13.878 -2.898 7.463 1.00 92.94 205 ASP A CA 1
ATOM 1693 C C . ASP A 1 205 ? 14.037 -3.962 8.559 1.00 92.94 205 ASP A C 1
ATOM 1695 O O . ASP A 1 205 ? 13.919 -5.166 8.305 1.00 92.94 205 ASP A O 1
ATOM 1699 N N . GLU A 1 206 ? 14.252 -3.523 9.801 1.00 93.12 206 GLU A N 1
ATOM 1700 C CA . GLU A 1 206 ? 14.248 -4.407 10.967 1.00 93.12 206 GLU A CA 1
ATOM 1701 C C . GLU A 1 206 ? 12.872 -5.053 11.167 1.00 93.12 206 GLU A C 1
ATOM 1703 O O . GLU A 1 206 ? 12.794 -6.267 11.366 1.00 93.12 206 GLU A O 1
ATOM 1708 N N . ILE A 1 207 ? 11.789 -4.276 11.048 1.00 92.31 207 ILE A N 1
ATOM 1709 C CA . ILE A 1 207 ? 10.411 -4.787 11.134 1.00 92.31 207 ILE A CA 1
ATOM 1710 C C . ILE A 1 207 ? 10.154 -5.831 10.042 1.00 92.31 207 ILE A C 1
ATOM 1712 O O . ILE A 1 207 ? 9.674 -6.925 10.336 1.00 92.31 207 ILE A O 1
ATOM 1716 N N . PHE A 1 208 ? 10.510 -5.529 8.791 1.00 90.50 208 PHE A N 1
ATOM 1717 C CA . PHE A 1 208 ? 10.352 -6.456 7.670 1.00 90.50 208 PHE A CA 1
ATOM 1718 C C . PHE A 1 208 ? 11.112 -7.770 7.899 1.00 90.50 208 PHE A C 1
ATOM 1720 O O . PHE A 1 208 ? 10.582 -8.855 7.656 1.00 90.50 208 PHE A O 1
ATOM 1727 N N . SER A 1 209 ? 12.342 -7.682 8.411 1.00 89.62 209 SER A N 1
ATOM 1728 C CA . SER A 1 209 ? 13.163 -8.856 8.718 1.00 89.62 209 SER A CA 1
ATOM 1729 C C . SER A 1 209 ? 12.523 -9.726 9.804 1.00 89.62 209 SER A C 1
ATOM 1731 O O . SER A 1 209 ? 12.449 -10.942 9.645 1.00 89.62 209 SER A O 1
ATOM 1733 N N . GLN A 1 210 ? 11.995 -9.116 10.870 1.00 89.19 210 GLN A N 1
ATOM 1734 C CA . GLN A 1 210 ? 11.316 -9.836 11.953 1.00 89.19 210 GLN A CA 1
ATOM 1735 C C . GLN A 1 210 ? 10.050 -10.555 11.472 1.00 89.19 210 GLN A C 1
ATOM 1737 O O . GLN A 1 210 ? 9.831 -11.711 11.836 1.00 89.19 210 GLN A O 1
ATOM 1742 N N . LEU A 1 211 ? 9.240 -9.900 10.632 1.00 85.25 211 LEU A N 1
ATOM 1743 C CA . LEU A 1 211 ? 8.024 -10.494 10.070 1.00 85.25 211 LEU A CA 1
ATOM 1744 C C . LEU A 1 211 ? 8.355 -11.731 9.221 1.00 85.25 211 LEU A C 1
ATOM 1746 O O . LEU A 1 211 ? 7.820 -12.811 9.470 1.00 85.25 211 LEU A O 1
ATOM 1750 N N . ASN A 1 212 ? 9.328 -11.623 8.316 1.00 79.06 212 ASN A N 1
ATOM 1751 C CA . ASN A 1 212 ? 9.709 -12.735 7.437 1.00 79.06 212 ASN A CA 1
ATOM 1752 C C . ASN A 1 212 ? 10.473 -13.868 8.141 1.00 79.06 212 ASN A C 1
ATOM 1754 O O . ASN A 1 212 ? 10.465 -15.011 7.672 1.00 79.06 212 ASN A O 1
ATOM 1758 N N . GLU A 1 213 ? 11.154 -13.585 9.254 1.00 74.50 213 GLU A N 1
ATOM 1759 C CA . GLU A 1 213 ? 11.718 -14.626 10.120 1.00 74.50 213 GLU A CA 1
ATOM 1760 C C . GLU A 1 213 ? 10.621 -15.371 10.895 1.00 74.50 213 GLU A C 1
ATOM 1762 O O . GLU A 1 213 ? 10.732 -16.583 11.095 1.00 74.50 213 GLU A O 1
ATOM 1767 N N . SER A 1 214 ? 9.551 -14.674 11.296 1.00 59.53 214 SER A N 1
ATOM 1768 C CA . SER A 1 214 ? 8.416 -15.279 12.000 1.00 59.53 214 SER A CA 1
ATOM 1769 C C . SER A 1 214 ? 7.543 -16.159 11.097 1.00 59.53 214 SER A C 1
ATOM 1771 O O . SER A 1 214 ? 7.202 -17.269 11.502 1.00 59.53 214 SER A O 1
ATOM 1773 N N . GLU A 1 215 ? 7.293 -15.755 9.847 1.00 53.84 215 GLU A N 1
ATOM 1774 C CA . GLU A 1 215 ? 6.570 -16.581 8.864 1.00 53.84 215 GLU A CA 1
ATOM 1775 C C . GLU A 1 215 ? 7.356 -17.860 8.499 1.00 53.84 215 GLU A C 1
ATOM 1777 O O . GLU A 1 215 ? 6.788 -18.951 8.442 1.00 53.84 215 GLU A O 1
ATOM 1782 N N . ASN A 1 216 ? 8.693 -17.787 8.404 1.00 46.00 216 ASN A N 1
ATOM 1783 C CA . ASN A 1 216 ? 9.556 -18.963 8.180 1.00 46.00 216 ASN A CA 1
ATOM 1784 C C . ASN A 1 216 ? 9.574 -19.972 9.350 1.00 46.00 216 ASN A C 1
ATOM 1786 O O . ASN A 1 216 ? 10.016 -21.115 9.185 1.00 46.00 216 ASN A O 1
ATOM 1790 N N . LEU A 1 217 ? 9.143 -19.579 10.554 1.00 38.50 217 LEU A N 1
ATOM 1791 C CA . LEU A 1 217 ? 9.015 -20.495 11.694 1.00 38.50 217 LEU A CA 1
ATOM 1792 C C . LEU A 1 217 ? 7.688 -21.265 11.675 1.00 38.50 217 LEU A C 1
ATOM 1794 O O . LEU A 1 217 ? 7.657 -22.395 12.174 1.00 38.50 217 LEU A O 1
ATOM 1798 N N . GLU A 1 218 ? 6.631 -20.697 11.089 1.00 38.78 218 GLU A N 1
ATOM 1799 C CA . GLU A 1 218 ? 5.321 -21.346 10.938 1.00 38.78 218 GLU A CA 1
ATOM 1800 C C . GLU A 1 218 ? 5.290 -22.359 9.777 1.00 38.78 218 GLU A C 1
ATOM 1802 O O . GLU A 1 218 ? 4.574 -23.357 9.860 1.00 38.78 218 GLU A O 1
ATOM 1807 N N . GLU A 1 219 ? 6.143 -22.194 8.759 1.00 33.44 219 GLU A N 1
ATOM 1808 C CA . GLU A 1 219 ? 6.255 -23.101 7.600 1.00 33.44 219 GLU A CA 1
ATOM 1809 C C . GLU A 1 219 ? 7.163 -24.331 7.796 1.00 33.44 219 GLU A C 1
ATOM 1811 O O . GLU A 1 219 ? 7.430 -25.070 6.845 1.00 33.44 219 GLU A O 1
ATOM 1816 N N . LYS A 1 220 ? 7.638 -24.643 9.013 1.00 26.66 220 LYS A N 1
ATOM 1817 C CA . LYS A 1 220 ? 8.343 -25.924 9.210 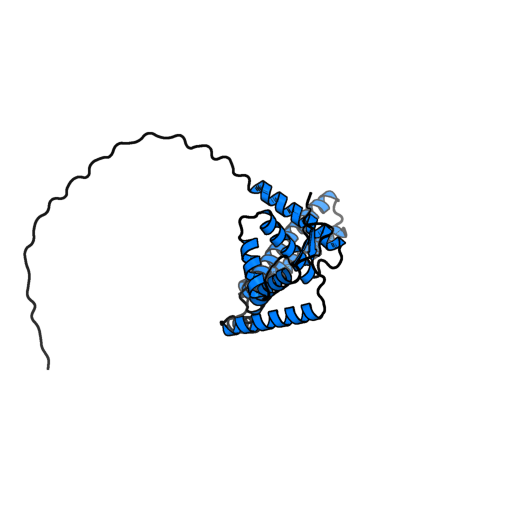1.00 26.66 220 LYS A CA 1
ATOM 1818 C C . LYS A 1 220 ? 7.379 -27.085 8.933 1.00 26.66 220 LYS A C 1
ATOM 1820 O O . LYS A 1 220 ? 6.410 -27.242 9.682 1.00 26.66 220 LYS A O 1
ATOM 1825 N N . PRO A 1 221 ? 7.650 -27.958 7.942 1.00 29.91 221 PRO A N 1
ATOM 1826 C CA . PRO A 1 221 ? 6.778 -29.086 7.677 1.00 29.91 221 PRO A CA 1
ATOM 1827 C C . PRO A 1 221 ? 6.758 -29.977 8.917 1.00 29.91 221 PRO A C 1
ATOM 1829 O O . PRO A 1 221 ? 7.799 -30.442 9.399 1.00 29.91 221 PRO A O 1
ATOM 1832 N N . LYS A 1 222 ? 5.556 -30.220 9.452 1.00 28.89 222 LYS A N 1
ATOM 1833 C CA . LYS A 1 222 ? 5.320 -31.376 10.317 1.00 28.89 222 LYS A CA 1
ATOM 1834 C C . LYS A 1 222 ? 5.833 -32.582 9.541 1.00 28.89 222 LYS A C 1
ATOM 1836 O O . LYS A 1 222 ? 5.320 -32.863 8.464 1.00 28.89 222 LYS A O 1
ATOM 1841 N N . LYS A 1 223 ? 6.867 -33.246 10.068 1.00 28.12 223 LYS A N 1
ATOM 1842 C CA . LYS A 1 223 ? 7.320 -34.552 9.583 1.00 28.12 223 LYS A CA 1
ATOM 1843 C C . LYS A 1 223 ? 6.086 -35.414 9.330 1.00 28.12 223 LYS A C 1
ATOM 1845 O O . LYS A 1 223 ? 5.354 -35.700 10.276 1.00 28.12 223 LYS A O 1
ATOM 1850 N N . GLU A 1 224 ? 5.867 -35.778 8.073 1.00 28.89 224 GLU A N 1
ATOM 1851 C CA . GLU A 1 224 ? 4.943 -36.838 7.702 1.00 28.89 224 GLU A CA 1
ATOM 1852 C C . GLU A 1 224 ? 5.383 -38.100 8.451 1.00 28.89 224 GLU A C 1
ATOM 1854 O O . GLU A 1 224 ? 6.480 -38.622 8.241 1.00 28.89 224 GLU A O 1
ATOM 1859 N N . GLU A 1 225 ? 4.562 -38.549 9.400 1.00 30.98 225 GLU A N 1
ATOM 1860 C CA . GLU A 1 225 ? 4.608 -39.935 9.844 1.00 30.98 225 GLU A CA 1
ATOM 1861 C C . GLU A 1 225 ? 4.166 -40.792 8.656 1.00 30.98 225 GLU A C 1
ATOM 1863 O O . GLU A 1 225 ? 3.045 -40.655 8.163 1.00 30.98 225 GLU A O 1
ATOM 1868 N N . GLU A 1 226 ? 5.071 -41.647 8.180 1.00 29.08 226 GLU A N 1
ATOM 1869 C CA . GLU A 1 226 ? 4.797 -42.640 7.145 1.00 29.08 226 GLU A CA 1
ATOM 1870 C C . GLU A 1 226 ? 3.534 -43.454 7.497 1.00 29.08 226 GLU A C 1
ATOM 1872 O O . GLU A 1 226 ? 3.455 -44.026 8.594 1.00 29.08 226 GLU A O 1
ATOM 1877 N N . PRO A 1 227 ? 2.549 -43.574 6.588 1.00 32.00 227 PRO A N 1
ATOM 1878 C CA . PRO A 1 227 ? 1.440 -44.491 6.786 1.00 32.00 227 PRO A CA 1
ATOM 1879 C C . PRO A 1 227 ? 1.955 -45.929 6.683 1.00 32.00 227 PRO A C 1
ATOM 1881 O O . PRO A 1 227 ? 2.529 -46.329 5.671 1.00 32.00 227 PRO A O 1
ATOM 1884 N N . LYS A 1 228 ? 1.721 -46.721 7.733 1.00 31.89 228 LYS A N 1
ATOM 1885 C CA . LYS A 1 228 ? 1.903 -48.177 7.712 1.00 31.89 228 LYS A CA 1
ATOM 1886 C C . LYS A 1 228 ? 1.077 -48.790 6.577 1.00 31.89 228 LYS A C 1
ATOM 1888 O O . LYS A 1 228 ? -0.130 -48.578 6.516 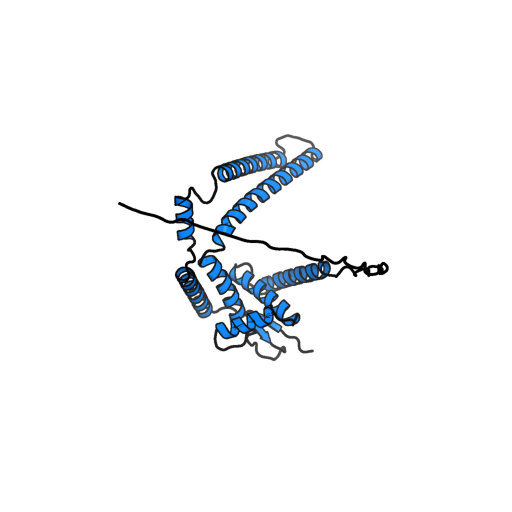1.00 31.89 228 LYS A O 1
ATOM 1893 N N . GLU A 1 229 ? 1.736 -49.576 5.729 1.00 31.09 229 GLU A N 1
ATOM 1894 C CA . GLU A 1 229 ? 1.107 -50.419 4.709 1.00 31.09 229 GLU A CA 1
ATOM 1895 C C . GLU A 1 229 ? 0.078 -51.376 5.338 1.00 31.09 229 GLU A C 1
ATOM 1897 O O . GLU A 1 229 ? 0.415 -52.182 6.209 1.00 31.09 229 GLU A O 1
ATOM 1902 N N . GLU A 1 230 ? -1.165 -51.325 4.853 1.00 30.80 230 GLU A N 1
ATOM 1903 C CA . GLU A 1 230 ? -2.139 -52.408 5.010 1.00 30.80 230 GLU A CA 1
ATOM 1904 C C . GLU A 1 230 ? -2.102 -53.358 3.792 1.00 30.80 230 GLU A C 1
ATOM 1906 O O . GLU A 1 230 ? -1.734 -52.946 2.686 1.00 30.80 230 GLU A O 1
ATOM 1911 N N . PRO A 1 231 ? -2.440 -54.651 3.966 1.00 30.77 231 PRO A N 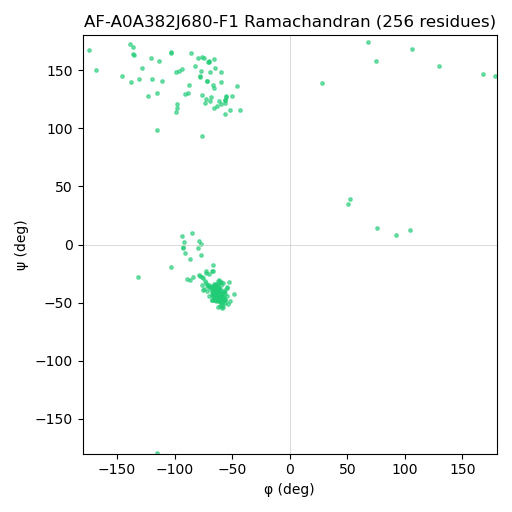1
ATOM 1912 C CA . PRO A 1 231 ? -2.144 -55.701 2.994 1.00 30.77 231 PRO A CA 1
ATOM 1913 C C . PRO A 1 231 ? -3.106 -55.712 1.797 1.00 30.77 231 PRO A C 1
ATOM 1915 O O . PRO A 1 231 ? -4.306 -55.502 1.937 1.00 30.77 231 PRO A O 1
ATOM 1918 N N . LYS A 1 232 ? -2.562 -56.054 0.622 1.00 32.31 232 LYS A N 1
ATOM 1919 C CA . LYS A 1 232 ? -3.271 -56.250 -0.656 1.00 32.31 232 LYS A CA 1
ATOM 1920 C C . LYS A 1 232 ? -4.400 -57.293 -0.561 1.00 32.31 232 LYS A C 1
ATOM 1922 O O . LYS A 1 232 ? -4.122 -58.454 -0.268 1.00 32.31 232 LYS A O 1
ATOM 1927 N N . GLU A 1 233 ? -5.624 -56.912 -0.934 1.00 31.41 233 GLU A N 1
ATOM 1928 C CA . GLU A 1 233 ? -6.687 -57.844 -1.348 1.00 31.41 233 GLU A CA 1
ATOM 1929 C C . GLU A 1 233 ? -6.606 -58.136 -2.860 1.00 31.41 233 GLU A C 1
ATOM 1931 O O . GLU A 1 233 ? -6.366 -57.247 -3.680 1.00 31.41 233 GLU A O 1
ATOM 1936 N N . GLU A 1 234 ? -6.780 -59.411 -3.217 1.00 33.88 234 GLU A N 1
ATOM 1937 C CA . GLU A 1 234 ? -6.753 -59.948 -4.582 1.00 33.88 234 GLU A CA 1
ATOM 1938 C C . GLU A 1 234 ? -7.982 -59.537 -5.431 1.00 33.88 234 GLU A C 1
ATOM 1940 O O . GLU A 1 234 ? -9.054 -59.262 -4.885 1.00 33.88 234 GLU A O 1
ATOM 1945 N N . PRO A 1 235 ? -7.883 -59.540 -6.778 1.00 32.88 235 PRO A N 1
ATOM 1946 C CA . PRO A 1 235 ? -8.960 -59.090 -7.660 1.00 32.88 235 PRO A CA 1
ATOM 1947 C C . PRO A 1 235 ? -10.081 -60.134 -7.777 1.00 32.88 235 PRO A C 1
ATOM 1949 O O . PRO A 1 235 ? -9.828 -61.285 -8.133 1.00 32.88 235 PRO A O 1
ATOM 1952 N N . ARG A 1 236 ? -11.341 -59.727 -7.564 1.00 32.41 236 ARG A N 1
ATOM 1953 C CA . ARG A 1 236 ? -12.524 -60.532 -7.922 1.00 32.41 236 ARG A CA 1
ATOM 1954 C C . ARG A 1 236 ? -12.970 -60.263 -9.361 1.00 32.41 236 ARG A C 1
ATOM 1956 O O . ARG A 1 236 ? -13.161 -59.118 -9.757 1.00 32.41 236 ARG A O 1
ATOM 1963 N N . GLU A 1 237 ? -13.160 -61.358 -10.091 1.00 32.12 237 GLU A N 1
ATOM 1964 C CA . GLU A 1 237 ? -13.613 -61.466 -11.481 1.00 32.12 237 GLU A CA 1
ATOM 1965 C C . GLU A 1 237 ? -15.010 -60.854 -11.733 1.00 32.12 237 GLU A C 1
ATOM 1967 O O . GLU A 1 237 ? -15.945 -61.034 -10.949 1.00 32.12 237 GLU A O 1
ATOM 1972 N N . GLU A 1 238 ? -15.164 -60.174 -12.875 1.00 34.31 238 GLU A N 1
ATOM 1973 C CA . GLU A 1 238 ? -16.453 -59.746 -13.438 1.00 34.31 238 GLU A CA 1
ATOM 1974 C C . GLU A 1 238 ? -17.252 -60.940 -13.997 1.00 34.31 238 GLU A C 1
ATOM 1976 O O . GLU A 1 238 ? -16.679 -61.778 -14.698 1.00 34.31 238 GLU A O 1
ATOM 1981 N N . PRO A 1 239 ? -18.589 -61.000 -13.828 1.00 33.56 239 PRO A N 1
ATOM 1982 C CA . PRO A 1 239 ? -19.408 -61.926 -14.595 1.00 33.56 239 PRO A CA 1
ATOM 1983 C C . PRO A 1 239 ? -19.937 -61.299 -15.898 1.00 33.56 239 PRO A C 1
ATOM 1985 O O . PRO A 1 239 ? -20.571 -60.240 -15.920 1.00 33.56 239 PRO A O 1
ATOM 1988 N N . GLU A 1 240 ? -19.711 -62.043 -16.984 1.00 29.92 240 GLU A N 1
ATOM 1989 C CA . GLU A 1 240 ? -20.172 -61.846 -18.361 1.00 29.92 240 GLU A CA 1
ATOM 1990 C C . GLU A 1 240 ? -21.671 -61.490 -18.500 1.00 29.92 240 GLU A C 1
ATOM 1992 O O . GLU A 1 240 ? -22.552 -62.185 -17.989 1.00 29.92 240 GLU A O 1
ATOM 1997 N N . LYS A 1 241 ? -21.995 -60.507 -19.355 1.00 31.86 241 LYS A N 1
ATOM 1998 C CA . LYS A 1 241 ? -23.338 -60.354 -19.951 1.00 31.86 241 LYS A CA 1
ATOM 1999 C C . LYS A 1 241 ? -23.372 -60.966 -21.353 1.00 31.86 241 LYS A C 1
ATOM 2001 O O . LYS A 1 241 ? -22.720 -60.462 -22.265 1.00 31.86 241 LYS A O 1
ATOM 2006 N N . LYS A 1 242 ? -24.199 -62.002 -21.562 1.00 31.86 242 LYS A N 1
ATOM 2007 C CA . LYS A 1 242 ? -24.552 -62.517 -22.902 1.00 31.86 242 LYS A CA 1
ATOM 2008 C C . LYS A 1 242 ? -25.883 -61.944 -23.434 1.00 31.86 242 LYS A C 1
ATOM 2010 O O . LYS A 1 242 ? -26.786 -61.675 -22.645 1.00 31.86 242 LYS A O 1
ATOM 2015 N N . PRO A 1 243 ? -26.029 -61.783 -24.769 1.00 40.72 243 PRO A N 1
ATOM 2016 C CA . PRO A 1 243 ? -27.100 -61.016 -25.419 1.00 40.72 243 PRO A CA 1
ATOM 2017 C C . PRO A 1 243 ? -28.207 -61.893 -26.044 1.00 40.72 243 PRO A C 1
ATOM 2019 O O . PRO A 1 243 ? -27.981 -63.079 -26.287 1.00 40.72 243 PRO A O 1
ATOM 2022 N N . LYS A 1 244 ? -29.365 -61.286 -26.385 1.00 31.34 244 LYS A N 1
ATOM 2023 C CA . LYS A 1 244 ? -30.364 -61.643 -27.446 1.00 31.34 244 LYS A CA 1
ATOM 2024 C C . LYS A 1 244 ? -31.650 -60.805 -27.214 1.00 31.34 244 LYS A C 1
ATOM 2026 O O . LYS A 1 244 ? -31.986 -60.582 -26.066 1.00 31.34 244 LYS A O 1
ATOM 2031 N N . LYS A 1 245 ? -32.467 -60.344 -28.176 1.00 31.95 245 LYS A N 1
ATOM 2032 C CA . LYS A 1 245 ? -32.517 -60.378 -29.654 1.00 31.95 245 LYS A CA 1
ATOM 2033 C C . LYS A 1 245 ? -33.600 -59.370 -30.124 1.00 31.95 245 LYS A C 1
ATOM 2035 O O . LYS A 1 245 ? -34.594 -59.182 -29.437 1.00 31.95 245 LYS A O 1
ATOM 2040 N N . LYS A 1 246 ? -33.413 -58.789 -31.318 1.00 35.50 246 LYS A N 1
ATOM 2041 C CA . LYS A 1 246 ? -34.327 -57.891 -32.065 1.00 35.50 246 LYS A CA 1
ATOM 2042 C C . LYS A 1 246 ? -35.583 -58.587 -32.630 1.00 35.50 246 LYS A C 1
ATOM 2044 O O . LYS A 1 246 ? -35.494 -59.760 -32.988 1.00 35.50 246 LYS A O 1
ATOM 2049 N N . LYS A 1 247 ? -36.646 -57.800 -32.876 1.00 31.70 247 LYS A N 1
ATOM 2050 C CA . LYS A 1 247 ? -37.558 -57.761 -34.062 1.00 31.70 247 LYS A CA 1
ATOM 2051 C C . LYS A 1 247 ? -38.639 -56.688 -33.791 1.00 31.70 247 LYS A C 1
ATOM 2053 O O . LYS A 1 247 ? -39.078 -56.630 -32.656 1.00 31.70 247 LYS A O 1
ATOM 2058 N N . ALA A 1 248 ? -39.203 -55.881 -34.689 1.00 35.59 248 ALA A N 1
ATOM 2059 C CA . ALA A 1 248 ? -38.968 -55.327 -36.034 1.00 35.59 248 ALA A CA 1
ATOM 2060 C C . ALA A 1 248 ? -40.144 -54.307 -36.269 1.00 35.59 248 ALA A C 1
ATOM 2062 O O . ALA A 1 248 ? -41.071 -54.311 -35.459 1.00 35.59 248 ALA A O 1
ATOM 2063 N N . PRO A 1 249 ? -40.129 -53.427 -37.293 1.00 42.28 249 PRO A N 1
ATOM 2064 C CA . PRO A 1 249 ? -40.764 -52.095 -37.227 1.00 42.28 249 PRO A CA 1
ATOM 2065 C C . PRO A 1 249 ? -41.959 -51.829 -38.190 1.00 42.28 249 PRO A C 1
ATOM 2067 O O . PRO A 1 249 ? -42.256 -52.652 -39.052 1.00 42.28 249 PRO A O 1
ATOM 2070 N N . THR A 1 250 ? -42.499 -50.591 -38.095 1.00 32.38 250 THR A N 1
ATOM 2071 C CA . THR A 1 250 ? -43.243 -49.750 -39.093 1.00 32.38 250 THR A CA 1
ATOM 2072 C C . THR A 1 250 ? -44.711 -50.091 -39.443 1.00 32.38 250 THR A C 1
ATOM 2074 O O . THR A 1 250 ? -45.084 -51.246 -39.258 1.00 32.38 250 THR A O 1
ATOM 2077 N N . PRO A 1 251 ? -45.547 -49.144 -39.965 1.00 42.44 251 PRO A N 1
ATOM 2078 C CA . PRO A 1 251 ? -45.210 -47.848 -40.594 1.00 42.44 251 PRO A CA 1
ATOM 2079 C C . PRO A 1 251 ? -46.052 -46.607 -40.203 1.00 42.44 251 PRO A C 1
ATOM 2081 O O . PRO A 1 251 ? -47.085 -46.683 -39.548 1.00 42.44 251 PRO A O 1
ATOM 2084 N N . SER A 1 252 ? -45.546 -45.457 -40.659 1.00 39.31 252 SER A N 1
ATOM 2085 C CA . SER A 1 252 ? -46.196 -44.148 -40.770 1.00 39.31 252 SER A CA 1
ATOM 2086 C C . SER A 1 252 ? -47.351 -44.140 -41.771 1.00 39.31 252 SER A C 1
ATOM 2088 O O . SER A 1 252 ? -47.236 -44.785 -42.812 1.00 39.31 252 SER A O 1
ATOM 2090 N N . GLU A 1 253 ? -48.335 -43.269 -41.561 1.00 36.00 253 GLU A N 1
ATOM 2091 C CA . GLU A 1 253 ? -49.078 -42.648 -42.660 1.00 36.00 253 GLU A CA 1
ATOM 2092 C C . GLU A 1 253 ? -49.145 -41.132 -42.468 1.00 36.00 253 GLU A C 1
ATOM 2094 O O . GLU A 1 253 ? -49.203 -40.610 -41.356 1.00 36.00 253 GLU A O 1
ATOM 2099 N N . ASP A 1 254 ? -49.040 -40.473 -43.611 1.00 37.41 254 ASP A N 1
ATOM 2100 C CA . ASP A 1 254 ? -48.765 -39.073 -43.874 1.00 37.41 254 ASP A CA 1
ATOM 2101 C C . ASP A 1 254 ? -50.063 -38.453 -44.440 1.00 37.41 254 ASP A C 1
ATOM 2103 O O . ASP A 1 254 ? -50.671 -39.065 -45.317 1.00 37.41 254 ASP A O 1
ATOM 2107 N N . LYS A 1 255 ? -50.382 -37.208 -44.035 1.00 36.62 255 LYS A N 1
ATOM 2108 C CA . LYS A 1 255 ? -50.936 -36.116 -44.888 1.00 36.62 255 LYS A CA 1
ATOM 2109 C C . LYS A 1 255 ? -52.362 -36.188 -45.504 1.00 36.62 255 LYS A C 1
ATOM 2111 O O . LYS A 1 255 ? -52.988 -37.239 -45.488 1.00 36.62 255 LYS A O 1
ATOM 2116 N N . PRO A 1 256 ? -52.859 -35.114 -46.184 1.00 50.66 256 PRO A N 1
ATOM 2117 C CA . PRO A 1 256 ? -52.536 -33.668 -46.120 1.00 50.66 256 PRO A CA 1
ATOM 2118 C C . PRO A 1 256 ? -53.753 -32.691 -46.179 1.00 50.66 256 PRO A C 1
ATOM 2120 O O . PRO A 1 256 ? -54.889 -33.081 -46.418 1.00 50.66 256 PRO A O 1
ATOM 2123 N N . GLU A 1 257 ? -53.417 -31.410 -45.961 1.00 41.00 257 GLU A N 1
ATOM 2124 C CA . GLU A 1 257 ? -53.803 -30.132 -46.617 1.00 41.00 257 GLU A CA 1
ATOM 2125 C C . GLU A 1 257 ? -55.157 -29.910 -47.324 1.00 41.00 257 GLU A C 1
ATOM 2127 O O . GLU A 1 257 ? -55.595 -30.669 -48.188 1.00 41.00 257 GLU A O 1
ATOM 2132 N N . GLY A 1 258 ? -55.679 -28.703 -47.066 1.00 46.00 258 GLY A N 1
ATOM 2133 C CA . GLY A 1 258 ? -56.463 -27.852 -47.962 1.00 46.00 258 GLY A CA 1
ATOM 2134 C C . GLY A 1 258 ? -56.275 -26.394 -47.556 1.00 46.00 258 GLY A C 1
ATOM 2135 O O . GLY A 1 258 ? -56.432 -26.126 -46.343 1.00 46.00 258 GLY A O 1
#

Foldseek 3Di:
DFDKDKDFADDDPVNVVVLVVLLVVLLVVCVVVVFAAPVRLQVVQVVVPHLDDPVVVVVLVVLVVVLVVLVVVLVCLVVCVVVDDPVVSVVSNVVSVVSNVVSVVVNVVVVVSSVVSNCRHSNVVSVVVSLVLSLQVGMWIARHPPGDTDGPFDDDDSVSSVVSLCCQCVDPPPVSVLVSVLSSQLSVCVVVVVDDDPVSSVVSSVVSVVVVVVVVVVPPDDPPDDDDDDDDDDDDDDDDDDDDDDDDDDDDDDDDDD

Mean predicted aligned error: 13.25 Å